Protein AF-A0A933B9F1-F1 (afdb_monomer_lite)

pLDDT: mean 91.91, std 6.78, range [53.5, 98.69]

Sequence (295 aa):
SYHDDTARNGVSYRYRLTALPADPAFQSDVSEPVTPHPSWFDTAKGNVFAVITSFLVLLLYYISRAERGKTWSFRTIAGLNAIEEAIGRSTEMGKGVLYVPGVQDIDDIQTIASMIILGNVAKMTAKYETPLMVPTNSPAVYTVADEVVKGGYSDVGRIDAYRSDQVRYITTEQFAYVAAVNGMMLRERPAANLLLGAFFAESLLLAETGHETGAIQIAGTANVHQLPFFVVACDYTLIGEEYYAASAYLSKDARLLGSLKASDTVKILLVATIVIAAVLLTLGHSQLAEFFATQ

Secondary structure (DSSP, 8-state):
----TTPPTT--B----B-TTT-TTSBPPPPPPB-----SS-GGGHHHHHHHHHHHHHHHHHHHHHHTT--------HHHHHHHHHHHHHHHTT--EEEEEESS-TTSHHHHHHHHHHHHHHHHHHHHT--EEEEESSHHHHHHHHHHHHHHHHHTT-GGG--TTSEEE--SSHHHHHHHHHHHHHHH--SEEEEEEE--TTHHHHHHHHHHHT-EEEEEES-TTTHHHHHHHSSEEEETHHHHHHHHHHHT-HHHHHHHHHHHHHHHHHHHHHHHHHHHHHTT--HHHHHHS--

Radius of gyration: 27.56 Å; chains: 1; bounding box: 82×47×68 Å

Structure (mmCIF, N/CA/C/O backbone):
data_AF-A0A933B9F1-F1
#
_entry.id   AF-A0A933B9F1-F1
#
loop_
_atom_site.group_PDB
_atom_site.id
_atom_site.type_symbol
_atom_site.label_atom_id
_atom_site.label_alt_id
_atom_site.label_comp_id
_atom_site.label_asym_id
_atom_site.label_entity_id
_atom_site.label_seq_id
_atom_site.pdbx_PDB_ins_code
_atom_site.Cartn_x
_atom_site.Cartn_y
_atom_site.Cartn_z
_atom_site.occupancy
_atom_site.B_iso_or_equiv
_atom_site.auth_seq_id
_atom_site.auth_comp_id
_atom_site.auth_asym_id
_atom_site.auth_atom_id
_atom_site.pdbx_PDB_model_num
ATOM 1 N N . SER A 1 1 ? 37.367 3.372 -28.450 1.00 71.44 1 SER A N 1
ATOM 2 C CA . SER A 1 1 ? 36.676 4.606 -28.880 1.00 71.44 1 SER A CA 1
ATOM 3 C C . SER A 1 1 ? 36.802 5.639 -27.772 1.00 71.44 1 SER A C 1
ATOM 5 O O . SER A 1 1 ? 37.056 5.255 -26.637 1.00 71.44 1 SER A O 1
ATOM 7 N N . TYR A 1 2 ? 36.689 6.926 -28.095 1.00 80.12 2 TYR A N 1
ATOM 8 C CA . TYR A 1 2 ? 36.681 8.024 -27.124 1.00 80.12 2 TYR A CA 1
ATOM 9 C C . TYR A 1 2 ? 35.432 8.870 -27.377 1.00 80.12 2 TYR A C 1
ATOM 11 O O . TYR A 1 2 ? 35.159 9.197 -28.531 1.00 80.12 2 TYR A O 1
ATOM 19 N N . HIS A 1 3 ? 34.682 9.174 -26.319 1.00 82.00 3 HIS A N 1
ATOM 20 C CA . HIS A 1 3 ? 33.543 10.089 -26.351 1.00 82.00 3 HIS A CA 1
ATOM 21 C C . HIS A 1 3 ? 33.931 11.366 -25.603 1.00 82.00 3 HIS A C 1
ATOM 23 O O . HIS A 1 3 ? 34.413 11.299 -24.473 1.00 82.00 3 HIS A O 1
ATOM 29 N N . ASP A 1 4 ? 33.770 12.514 -26.261 1.00 84.69 4 ASP A N 1
ATOM 30 C CA . ASP A 1 4 ? 34.024 13.826 -25.670 1.00 84.69 4 ASP A CA 1
ATOM 31 C C . ASP A 1 4 ? 32.724 14.412 -25.109 1.00 84.69 4 ASP A C 1
ATOM 33 O O . ASP A 1 4 ? 31.953 15.053 -25.825 1.00 84.69 4 ASP A O 1
ATOM 37 N N . ASP A 1 5 ? 32.506 14.214 -23.811 1.00 83.19 5 ASP A N 1
ATOM 38 C CA . ASP A 1 5 ? 31.340 14.741 -23.092 1.00 83.19 5 ASP A CA 1
ATOM 39 C C . ASP A 1 5 ? 31.478 16.237 -22.734 1.00 83.19 5 ASP A C 1
ATOM 41 O O . ASP A 1 5 ? 30.594 16.820 -22.103 1.00 83.19 5 ASP A O 1
ATOM 45 N N . THR A 1 6 ? 32.588 16.884 -23.115 1.00 86.00 6 THR A N 1
ATOM 46 C CA . THR A 1 6 ? 32.877 18.294 -22.796 1.00 86.00 6 THR A CA 1
ATOM 47 C C . THR A 1 6 ? 32.623 19.253 -23.961 1.00 86.00 6 THR A C 1
ATOM 49 O O . THR A 1 6 ? 32.697 20.478 -23.792 1.00 86.00 6 THR A O 1
ATOM 52 N N . ALA A 1 7 ? 32.291 18.719 -25.138 1.00 86.81 7 ALA A N 1
ATOM 53 C CA . ALA A 1 7 ? 32.068 19.500 -26.344 1.00 86.81 7 ALA A CA 1
ATOM 54 C C . ALA A 1 7 ? 30.814 20.390 -26.228 1.00 86.81 7 ALA A C 1
ATOM 56 O O . ALA A 1 7 ? 29.728 19.949 -25.848 1.00 86.81 7 ALA A O 1
ATOM 57 N N . ARG A 1 8 ? 30.945 21.676 -26.576 1.00 85.88 8 ARG A N 1
ATOM 58 C CA . ARG A 1 8 ? 29.835 22.641 -26.538 1.00 85.88 8 ARG A CA 1
ATOM 59 C C . ARG A 1 8 ? 29.109 22.685 -27.879 1.00 85.88 8 ARG A C 1
ATOM 61 O O . ARG A 1 8 ? 29.732 22.918 -28.913 1.00 85.88 8 ARG A O 1
ATOM 68 N N . ASN A 1 9 ? 27.784 22.535 -27.848 1.00 86.38 9 ASN A N 1
ATOM 69 C CA . ASN A 1 9 ? 26.932 22.612 -29.039 1.00 86.38 9 ASN A CA 1
ATOM 70 C C . ASN A 1 9 ? 27.193 23.889 -29.852 1.00 86.38 9 ASN A C 1
ATOM 72 O O . ASN A 1 9 ? 27.264 24.985 -29.295 1.00 86.38 9 ASN A O 1
ATOM 76 N N . GLY A 1 10 ? 27.314 23.743 -31.174 1.00 84.56 10 GLY A N 1
ATOM 77 C CA . GLY A 1 10 ? 27.561 24.859 -32.094 1.00 84.56 10 GLY A CA 1
ATOM 78 C C . GLY A 1 10 ? 29.011 25.361 -32.155 1.00 84.56 10 GLY A C 1
ATOM 79 O O . GLY A 1 10 ? 29.299 26.244 -32.961 1.00 84.56 10 GLY A O 1
ATOM 80 N N . VAL A 1 11 ? 29.930 24.803 -31.359 1.00 88.75 11 VAL A N 1
ATOM 81 C CA . VAL A 1 11 ? 31.372 25.088 -31.439 1.00 88.75 11 VAL A CA 1
ATOM 82 C C . VAL A 1 11 ? 32.057 23.991 -32.246 1.00 88.75 11 VAL A C 1
ATOM 84 O O . VAL A 1 11 ? 31.844 22.813 -31.994 1.00 88.75 11 VAL A O 1
ATOM 87 N N . SER A 1 12 ? 32.878 24.360 -33.227 1.00 90.38 12 SER A N 1
ATOM 88 C CA . SER A 1 12 ? 33.585 23.378 -34.054 1.00 90.38 12 SER A CA 1
ATOM 89 C C . SER A 1 12 ? 34.853 22.879 -33.356 1.00 90.38 12 SER A C 1
ATOM 91 O O . SER A 1 12 ? 35.673 23.687 -32.915 1.00 90.38 12 SER A O 1
ATOM 93 N N . TYR A 1 13 ? 35.024 21.560 -33.283 1.00 91.44 13 TYR A N 1
ATOM 94 C CA . TYR A 1 13 ? 36.176 20.890 -32.678 1.00 91.44 13 TYR A CA 1
ATOM 95 C C . TYR A 1 13 ? 36.939 20.066 -33.714 1.00 91.44 13 TYR A C 1
ATOM 97 O O . TYR A 1 13 ? 36.384 19.613 -34.715 1.00 91.44 13 TYR A O 1
ATOM 105 N N . ARG A 1 14 ? 38.230 19.852 -33.456 1.00 92.94 14 ARG A N 1
ATOM 106 C CA . ARG A 1 14 ? 39.082 18.921 -34.199 1.00 92.94 14 ARG A CA 1
ATOM 107 C C . ARG A 1 14 ? 39.820 18.033 -33.209 1.00 92.94 14 ARG A C 1
ATOM 109 O O . ARG A 1 14 ? 40.311 18.531 -32.198 1.00 92.94 14 ARG A O 1
ATOM 116 N N . TYR A 1 15 ? 39.934 16.751 -33.522 1.00 91.06 15 TYR A N 1
ATOM 117 C CA . TYR A 1 15 ? 40.549 15.754 -32.650 1.00 91.06 15 TYR A CA 1
ATOM 118 C C . TYR A 1 15 ? 41.797 15.161 -33.302 1.00 91.06 15 TYR A C 1
ATOM 120 O O . TYR A 1 15 ? 41.889 15.060 -34.525 1.00 91.06 15 TYR A O 1
ATOM 128 N N . ARG A 1 16 ? 42.768 14.764 -32.479 1.00 89.69 16 ARG A N 1
ATOM 129 C CA . ARG A 1 16 ? 43.958 14.006 -32.886 1.00 89.69 16 ARG A CA 1
ATOM 130 C C . ARG A 1 16 ? 44.277 12.986 -31.798 1.00 89.69 16 ARG A C 1
ATOM 132 O O . ARG A 1 16 ? 44.169 13.304 -30.616 1.00 89.69 16 ARG A O 1
ATOM 139 N N . LEU A 1 17 ? 44.689 11.788 -32.195 1.00 88.19 17 LEU A N 1
ATOM 140 C CA . LEU A 1 17 ? 45.176 10.750 -31.294 1.00 88.19 17 LEU A CA 1
ATOM 141 C C . LEU A 1 17 ? 46.710 10.738 -31.303 1.00 88.19 17 LEU A C 1
ATOM 143 O O . LEU A 1 17 ? 47.329 10.748 -32.367 1.00 88.19 17 LEU A O 1
ATOM 147 N N . THR A 1 18 ? 47.314 10.683 -30.117 1.00 87.94 18 THR A N 1
ATOM 148 C CA . THR A 1 18 ? 48.772 10.614 -29.935 1.00 87.94 18 THR A CA 1
ATOM 149 C C . THR A 1 18 ? 49.099 9.459 -28.995 1.00 87.94 18 THR A C 1
ATOM 151 O O . THR A 1 18 ? 48.533 9.383 -27.903 1.00 87.94 18 THR A O 1
ATOM 154 N N . ALA A 1 19 ? 49.999 8.562 -29.404 1.00 84.19 19 ALA A N 1
ATOM 155 C CA . ALA A 1 19 ? 50.480 7.485 -28.541 1.00 84.19 19 ALA A CA 1
ATOM 156 C C . ALA A 1 19 ? 51.392 8.032 -27.425 1.00 84.19 19 ALA A C 1
ATOM 158 O O . ALA A 1 19 ? 52.124 8.999 -27.634 1.00 84.19 19 ALA A O 1
ATOM 159 N N . LEU A 1 20 ? 51.350 7.414 -26.238 1.00 83.81 20 LEU A N 1
ATOM 160 C CA . LEU A 1 20 ? 52.231 7.749 -25.114 1.00 83.81 20 LEU A CA 1
ATOM 161 C C . LEU A 1 20 ? 53.238 6.610 -24.860 1.00 83.81 20 LEU A C 1
ATOM 163 O O . LEU A 1 20 ? 52.815 5.453 -24.836 1.00 83.81 20 LEU A O 1
ATOM 167 N N . PRO A 1 21 ? 54.533 6.904 -24.617 1.00 81.12 21 PRO A N 1
ATOM 168 C CA . PRO A 1 21 ? 55.147 8.236 -24.545 1.00 81.12 21 PRO A CA 1
ATOM 169 C C . PRO A 1 21 ? 55.177 8.934 -25.913 1.00 81.12 21 PRO A C 1
ATOM 171 O O . PRO A 1 21 ? 55.238 8.273 -26.941 1.00 81.12 21 PRO A O 1
ATOM 174 N N . ALA A 1 22 ? 55.066 10.267 -25.905 1.00 75.62 22 ALA A N 1
ATOM 175 C CA . ALA A 1 22 ? 54.821 11.064 -27.106 1.00 75.62 22 ALA A CA 1
ATOM 176 C C . ALA A 1 22 ? 55.948 10.907 -28.138 1.00 75.62 22 ALA A C 1
ATOM 178 O O . ALA A 1 22 ? 57.001 11.534 -28.025 1.00 75.62 22 ALA A O 1
ATOM 179 N N . ASP A 1 23 ? 55.696 10.085 -29.152 1.00 76.31 23 ASP A N 1
ATOM 180 C CA . ASP A 1 23 ? 56.571 9.887 -30.299 1.00 76.31 23 ASP A CA 1
ATOM 181 C C . ASP A 1 23 ? 55.953 10.597 -31.521 1.00 76.31 23 ASP A C 1
ATOM 183 O O . ASP A 1 23 ? 54.823 10.277 -31.910 1.00 76.31 23 ASP A O 1
ATOM 187 N N . PRO A 1 24 ? 56.649 11.574 -32.137 1.00 72.31 24 PRO A N 1
ATOM 188 C CA . PRO A 1 24 ? 56.190 12.240 -33.355 1.00 72.31 24 PRO A CA 1
ATOM 189 C C . PRO A 1 24 ? 55.877 11.279 -34.510 1.00 72.31 24 PRO A C 1
ATOM 191 O O . PRO A 1 24 ? 55.096 11.641 -35.387 1.00 72.31 24 PRO A O 1
ATOM 194 N N . ALA A 1 25 ? 56.453 10.071 -34.513 1.00 76.69 25 ALA A N 1
ATOM 195 C CA . ALA A 1 25 ? 56.195 9.044 -35.519 1.00 76.69 25 ALA A CA 1
ATOM 196 C C . ALA A 1 25 ? 54.830 8.341 -35.358 1.00 76.69 25 ALA A C 1
ATOM 198 O O . ALA A 1 25 ? 54.377 7.685 -36.293 1.00 76.69 25 ALA A O 1
ATOM 199 N N . PHE A 1 26 ? 54.158 8.487 -34.208 1.00 77.81 26 PHE A N 1
ATOM 200 C CA . PHE A 1 26 ? 52.898 7.804 -33.884 1.00 77.81 26 PHE A CA 1
ATOM 201 C C . PHE A 1 26 ? 51.781 8.798 -33.512 1.00 77.81 26 PHE A C 1
ATOM 203 O O . PHE A 1 26 ? 51.156 8.710 -32.449 1.00 77.81 26 PHE A O 1
ATOM 210 N N . GLN A 1 27 ? 51.528 9.756 -34.409 1.00 82.75 27 GLN A N 1
ATOM 211 C CA . GLN A 1 27 ? 50.383 10.673 -34.351 1.00 82.75 27 GLN A C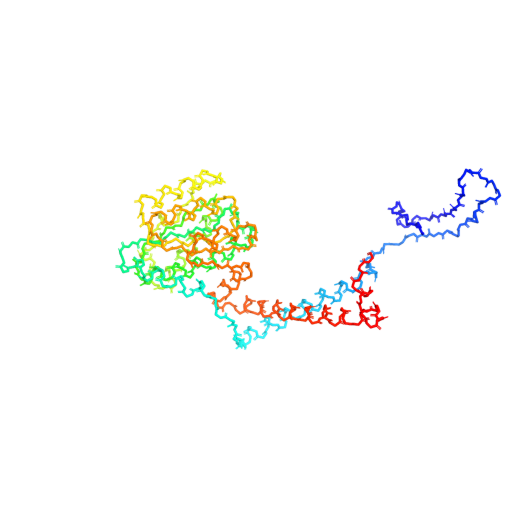A 1
ATOM 212 C C . GLN A 1 27 ? 49.386 10.359 -35.468 1.00 82.75 27 GLN A C 1
ATOM 214 O O . GLN A 1 27 ? 49.788 10.082 -36.596 1.00 82.75 27 GLN A O 1
ATOM 219 N N . SER A 1 28 ? 48.088 10.430 -35.169 1.00 85.69 28 SER A N 1
ATOM 220 C CA . SER A 1 28 ? 47.061 10.395 -36.212 1.00 85.69 28 SER A CA 1
ATOM 221 C C . SER A 1 28 ? 46.996 11.724 -36.965 1.00 85.69 28 SER A C 1
ATOM 223 O O . SER A 1 28 ? 47.416 12.770 -36.459 1.00 85.69 28 SER A O 1
ATOM 225 N N . ASP A 1 29 ? 46.352 11.711 -38.129 1.00 88.38 29 ASP A N 1
ATOM 226 C CA . ASP A 1 29 ? 45.897 12.944 -38.763 1.00 88.38 29 ASP A CA 1
ATOM 227 C C . ASP A 1 29 ? 44.903 13.691 -37.857 1.00 88.38 29 ASP A C 1
ATOM 229 O O . ASP A 1 29 ? 44.262 13.107 -36.972 1.00 88.38 29 ASP A O 1
ATOM 233 N N . VAL A 1 30 ? 44.807 15.010 -38.049 1.00 89.31 30 VAL A N 1
ATOM 234 C CA . VAL A 1 30 ? 43.776 15.834 -37.399 1.00 89.31 30 VAL A CA 1
ATOM 235 C C . VAL A 1 30 ? 42.454 15.556 -38.092 1.00 89.31 30 VAL A C 1
ATOM 237 O O . VAL A 1 30 ? 42.393 15.594 -39.318 1.00 89.31 30 VAL A O 1
ATOM 240 N N . SER A 1 31 ? 41.397 15.324 -37.321 1.00 90.50 31 SER A N 1
ATOM 241 C CA . SER A 1 31 ? 40.062 15.170 -37.884 1.00 90.50 31 SER A CA 1
ATOM 242 C C . SER A 1 31 ? 39.622 16.434 -38.625 1.00 90.50 31 SER A C 1
ATOM 244 O O . SER A 1 31 ? 39.994 17.559 -38.267 1.00 90.50 31 SER A O 1
ATOM 246 N N . GLU A 1 32 ? 38.729 16.262 -39.593 1.00 90.62 32 GLU A N 1
ATOM 247 C CA . GLU A 1 32 ? 37.940 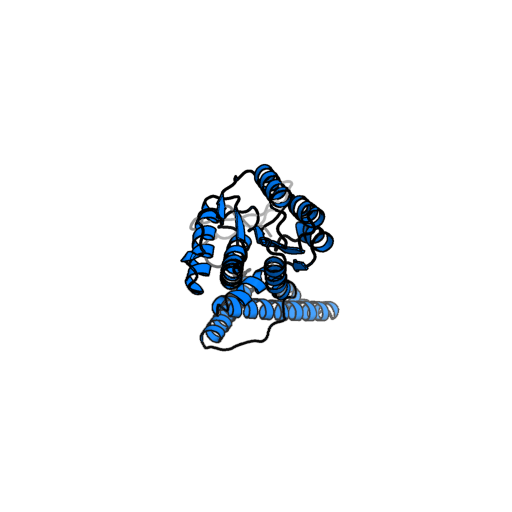17.382 -40.095 1.00 90.62 32 GLU A CA 1
ATOM 248 C C . GLU A 1 32 ? 37.181 18.070 -38.939 1.00 90.62 32 GLU A C 1
ATOM 250 O O . GLU A 1 32 ? 36.917 17.432 -37.908 1.00 90.62 32 GLU A O 1
ATOM 255 N N . PRO A 1 33 ? 36.865 19.375 -39.057 1.00 89.19 33 PRO A N 1
ATOM 256 C CA . PRO A 1 33 ? 36.074 20.069 -38.056 1.00 89.19 33 PRO A CA 1
ATOM 257 C C . PRO A 1 33 ? 34.695 19.424 -37.917 1.00 89.19 33 PRO A C 1
ATOM 259 O O . PRO A 1 33 ? 33.930 19.358 -38.878 1.00 89.19 33 PRO A O 1
ATOM 262 N N . VAL A 1 34 ? 34.365 18.990 -36.704 1.00 88.44 34 VAL A N 1
ATOM 263 C CA . VAL A 1 34 ? 33.046 18.458 -36.358 1.00 88.44 34 VAL A CA 1
ATOM 264 C C . VAL A 1 34 ? 32.379 19.428 -35.397 1.00 88.44 34 VAL A C 1
ATOM 266 O O . VAL A 1 34 ? 32.991 19.890 -34.434 1.00 88.44 34 VAL A O 1
ATOM 269 N N . THR A 1 35 ? 31.119 19.749 -35.665 1.00 89.56 35 THR A N 1
ATOM 270 C CA . THR A 1 35 ? 30.308 20.601 -34.795 1.00 89.56 35 THR A CA 1
ATOM 271 C C . THR A 1 35 ? 29.255 19.726 -34.119 1.00 89.56 35 THR A C 1
ATOM 273 O O . THR A 1 35 ? 28.437 19.129 -34.820 1.00 89.56 35 THR A O 1
ATOM 276 N N . PRO A 1 36 ? 29.253 19.615 -32.780 1.00 85.44 36 PRO A N 1
ATOM 277 C CA . PRO A 1 36 ? 28.232 18.873 -32.069 1.00 85.44 36 PRO A CA 1
ATOM 278 C C . PRO A 1 36 ? 26.897 19.617 -32.160 1.00 85.44 36 PRO A C 1
ATOM 280 O O . PRO A 1 36 ? 26.819 20.850 -32.055 1.00 85.44 36 PRO A O 1
ATOM 283 N N . HIS A 1 37 ? 25.841 18.836 -32.355 1.00 82.50 37 HIS A N 1
ATOM 284 C CA . HIS A 1 37 ? 24.461 19.293 -32.374 1.00 82.50 37 HIS A CA 1
ATOM 285 C C . HIS A 1 37 ? 23.705 18.692 -31.184 1.00 82.50 37 HIS A C 1
ATOM 287 O O . HIS A 1 37 ? 24.033 17.584 -30.754 1.00 82.50 37 HIS A O 1
ATOM 293 N N . PRO A 1 38 ? 22.682 19.389 -30.655 1.00 78.88 38 PRO A N 1
ATOM 294 C CA . PRO A 1 38 ? 21.877 18.862 -29.564 1.00 78.88 38 PRO A CA 1
ATOM 295 C C . PRO A 1 38 ? 21.206 17.547 -29.975 1.00 78.88 38 PRO A C 1
ATOM 297 O O . PRO A 1 38 ? 20.406 17.508 -30.912 1.00 78.88 38 PRO A O 1
ATOM 300 N N . SER A 1 39 ? 21.523 16.478 -29.245 1.00 76.62 39 SER A N 1
ATOM 301 C CA . SER A 1 39 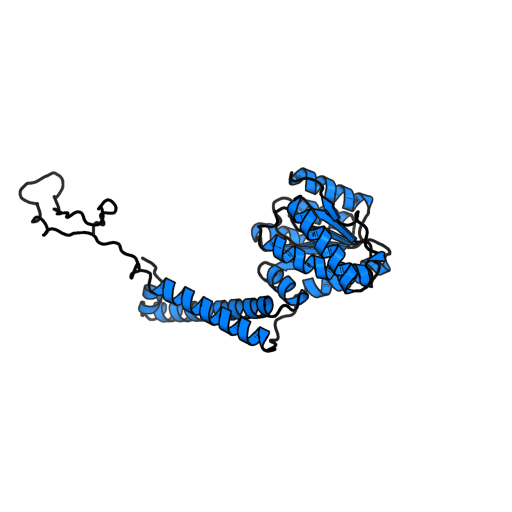? 20.849 15.190 -29.371 1.00 76.62 39 SER A CA 1
ATOM 302 C C . SER A 1 39 ? 19.595 15.196 -28.499 1.00 76.62 39 SER A C 1
ATOM 304 O O . SER A 1 39 ? 19.650 14.940 -27.299 1.00 76.62 39 SER A O 1
ATOM 306 N N . TRP A 1 40 ? 18.457 15.557 -29.095 1.00 78.12 40 TRP A N 1
ATOM 307 C CA . TRP A 1 40 ? 17.157 15.549 -28.410 1.00 78.12 40 TRP A CA 1
ATOM 308 C C . TRP A 1 40 ? 16.633 14.131 -28.153 1.00 78.12 40 TRP A C 1
ATOM 310 O O . TRP A 1 40 ? 15.822 13.931 -27.252 1.00 78.12 40 TRP A O 1
ATOM 320 N N . PHE A 1 41 ? 17.078 13.155 -28.949 1.00 79.88 41 PHE A N 1
ATOM 321 C CA . PHE A 1 41 ? 16.679 11.760 -28.837 1.00 79.88 41 PHE A CA 1
ATOM 322 C C . PHE A 1 41 ? 17.904 10.858 -28.940 1.00 79.88 41 PHE A C 1
ATOM 324 O O . PHE A 1 41 ? 18.582 10.824 -29.967 1.00 79.88 41 PHE A O 1
ATOM 331 N N . ASP A 1 42 ? 18.161 10.109 -27.875 1.00 80.38 42 ASP A N 1
ATOM 332 C CA . ASP A 1 42 ? 19.212 9.104 -27.852 1.00 80.38 42 ASP A CA 1
ATOM 333 C C . ASP A 1 42 ? 18.739 7.851 -28.601 1.00 80.38 42 ASP A C 1
ATOM 335 O O . ASP A 1 42 ? 17.995 7.020 -28.073 1.00 80.38 42 ASP A O 1
ATOM 339 N N . THR A 1 43 ? 19.159 7.718 -29.859 1.00 79.94 43 THR A N 1
ATOM 340 C CA . THR A 1 43 ? 18.803 6.577 -30.711 1.00 79.94 43 THR A CA 1
ATOM 341 C C . THR A 1 43 ? 19.322 5.245 -30.171 1.00 79.94 43 THR A C 1
ATOM 343 O O . THR A 1 43 ? 18.749 4.210 -30.512 1.00 79.94 43 THR A O 1
ATOM 346 N N . ALA A 1 44 ? 20.344 5.246 -29.303 1.00 77.25 44 ALA A N 1
ATOM 347 C CA . ALA A 1 44 ? 20.825 4.028 -28.651 1.00 77.25 44 ALA A CA 1
ATOM 348 C C . ALA A 1 44 ? 19.795 3.460 -27.658 1.00 77.25 44 ALA A C 1
ATOM 350 O O . ALA A 1 44 ? 19.765 2.257 -27.416 1.00 77.25 44 ALA A O 1
ATOM 351 N N . LYS A 1 45 ? 18.887 4.304 -27.147 1.00 82.50 45 LYS A N 1
ATOM 352 C CA . LYS A 1 45 ? 17.822 3.934 -26.198 1.00 82.50 45 LYS A CA 1
ATOM 353 C C . LYS A 1 45 ? 16.462 3.719 -26.865 1.00 82.50 45 LYS A C 1
ATOM 355 O O . LYS A 1 45 ? 15.422 3.737 -26.200 1.00 82.50 45 LYS A O 1
ATOM 360 N N . GLY A 1 46 ? 16.439 3.498 -28.183 1.00 85.38 46 GLY A N 1
ATOM 361 C CA . GLY A 1 46 ? 15.203 3.254 -28.934 1.00 85.38 46 GLY A CA 1
ATOM 362 C C . GLY A 1 46 ? 14.408 2.042 -28.425 1.00 85.38 46 GLY A C 1
ATOM 363 O O . GLY A 1 46 ? 13.178 2.074 -28.395 1.00 85.38 46 GLY A O 1
ATOM 364 N N . ASN A 1 47 ? 15.099 1.004 -27.948 1.00 85.31 47 ASN A N 1
ATOM 365 C CA . ASN A 1 47 ? 14.503 -0.166 -27.294 1.00 85.31 47 ASN A CA 1
ATOM 366 C C . ASN A 1 47 ? 13.735 0.210 -26.011 1.00 85.31 47 ASN A C 1
ATOM 368 O O . ASN A 1 47 ? 12.580 -0.186 -25.849 1.00 85.31 47 ASN A O 1
ATOM 372 N N . VAL A 1 48 ? 14.329 1.026 -25.134 1.00 87.06 48 VAL A N 1
ATOM 373 C CA . VAL A 1 48 ? 13.703 1.516 -23.897 1.00 87.06 48 VAL A CA 1
ATOM 374 C C . VAL A 1 48 ? 12.462 2.342 -24.225 1.00 87.06 48 VAL A C 1
ATOM 376 O O . VAL A 1 48 ? 11.401 2.122 -23.640 1.00 87.06 48 VAL A O 1
ATOM 379 N N . PHE A 1 49 ? 12.558 3.237 -25.212 1.00 88.81 49 PHE A N 1
ATOM 380 C CA . PHE A 1 49 ? 11.416 4.027 -25.676 1.00 88.81 49 PHE A CA 1
ATOM 381 C C . PHE A 1 49 ? 10.265 3.141 -26.174 1.00 88.81 49 PHE A C 1
ATOM 383 O O . PHE A 1 49 ? 9.106 3.383 -25.833 1.00 88.81 49 PHE A O 1
ATOM 390 N N . ALA A 1 50 ? 10.566 2.091 -26.941 1.00 88.75 50 ALA A N 1
ATOM 391 C CA . ALA A 1 50 ? 9.558 1.159 -27.436 1.00 88.75 50 ALA A CA 1
ATOM 392 C C . ALA A 1 50 ? 8.876 0.382 -26.296 1.00 88.75 50 ALA A C 1
ATOM 394 O O . ALA A 1 50 ? 7.653 0.232 -26.305 1.00 88.75 50 ALA A O 1
ATOM 395 N N . VAL A 1 51 ? 9.638 -0.069 -25.293 1.00 88.75 51 VAL A N 1
ATOM 396 C CA . VAL A 1 51 ? 9.104 -0.776 -24.114 1.00 88.75 51 VAL A CA 1
ATOM 397 C C . VAL A 1 51 ? 8.223 0.139 -23.258 1.00 88.75 51 VAL A C 1
ATOM 399 O O . VAL A 1 51 ? 7.118 -0.249 -22.887 1.00 88.75 51 VAL A O 1
ATOM 402 N N . ILE A 1 52 ? 8.661 1.368 -22.981 1.00 90.50 52 ILE A N 1
ATOM 403 C CA . ILE A 1 52 ? 7.867 2.335 -22.204 1.00 90.50 52 ILE A CA 1
ATOM 404 C C . ILE A 1 52 ? 6.581 2.695 -22.953 1.00 90.50 52 ILE A C 1
ATOM 406 O O . ILE A 1 52 ? 5.500 2.731 -22.364 1.00 90.50 52 ILE A O 1
ATOM 410 N N . THR A 1 53 ? 6.680 2.926 -24.262 1.00 93.25 53 THR A N 1
ATOM 411 C CA . THR A 1 53 ? 5.522 3.257 -25.097 1.00 93.25 53 THR A CA 1
ATOM 412 C C . THR A 1 53 ? 4.527 2.100 -25.147 1.00 93.25 53 THR A C 1
ATOM 414 O O . THR A 1 53 ? 3.327 2.318 -24.986 1.00 93.25 53 THR A O 1
ATOM 417 N N . SER A 1 54 ? 4.998 0.861 -25.321 1.00 92.38 54 SER A N 1
ATOM 418 C CA . SER A 1 54 ? 4.123 -0.316 -25.337 1.00 92.38 54 SER A CA 1
ATOM 419 C C . SER A 1 54 ? 3.437 -0.532 -23.986 1.00 92.38 54 SER A C 1
ATOM 421 O O . SER A 1 54 ? 2.235 -0.805 -23.953 1.00 92.38 54 SER A O 1
ATOM 423 N N . PHE A 1 55 ? 4.155 -0.315 -22.880 1.00 92.81 55 PHE A N 1
ATOM 424 C CA . PHE A 1 55 ? 3.589 -0.327 -21.534 1.00 92.81 55 PHE A CA 1
ATOM 425 C C . PHE A 1 55 ? 2.485 0.724 -21.374 1.00 92.81 55 PHE A C 1
ATOM 427 O O . PHE A 1 55 ? 1.381 0.389 -20.945 1.00 92.81 55 PHE A O 1
ATOM 434 N N . LEU A 1 56 ? 2.743 1.973 -21.775 1.00 95.12 56 LEU A N 1
ATOM 435 C CA . LEU A 1 56 ? 1.772 3.064 -21.686 1.00 95.12 56 LEU A CA 1
ATOM 436 C C . LEU A 1 56 ? 0.514 2.777 -22.519 1.00 95.12 56 LEU A C 1
ATOM 438 O O . LEU A 1 56 ? -0.605 2.968 -22.043 1.00 95.12 56 LEU A O 1
ATOM 442 N N . VAL A 1 57 ? 0.680 2.275 -23.745 1.00 96.25 57 VAL A N 1
ATOM 443 C CA . VAL A 1 57 ? -0.440 1.898 -24.619 1.00 96.25 57 VAL A CA 1
ATOM 444 C C . VAL A 1 57 ? -1.268 0.774 -23.995 1.00 96.25 57 VAL A C 1
ATOM 446 O O . VAL A 1 57 ? -2.496 0.869 -23.973 1.00 96.25 57 VAL A O 1
ATOM 449 N N . LEU A 1 58 ? -0.628 -0.268 -23.452 1.00 95.12 58 LEU A N 1
ATOM 450 C CA . LEU A 1 58 ? -1.325 -1.361 -22.766 1.00 95.12 58 LEU A CA 1
ATOM 451 C C . LEU A 1 58 ? -2.063 -0.872 -21.516 1.00 95.12 58 LEU A C 1
ATOM 453 O O . LEU A 1 58 ? -3.213 -1.259 -21.300 1.00 95.12 58 LEU A O 1
ATOM 457 N N . LEU A 1 59 ? -1.436 -0.002 -20.724 1.00 94.19 59 LEU A N 1
ATOM 458 C CA . LEU A 1 59 ? -2.033 0.601 -19.536 1.00 94.19 59 LEU A CA 1
ATOM 459 C C . LEU A 1 59 ? -3.312 1.367 -19.888 1.00 94.19 59 LEU A C 1
ATOM 461 O O . LEU A 1 59 ? -4.382 1.061 -19.359 1.00 94.19 59 LEU A O 1
ATOM 465 N N . LEU A 1 60 ? -3.224 2.302 -20.836 1.00 95.81 60 LEU A N 1
ATOM 466 C CA . LEU A 1 60 ? -4.372 3.090 -21.291 1.00 95.81 60 LEU A CA 1
ATOM 467 C C . LEU A 1 60 ? -5.459 2.210 -21.921 1.00 95.81 60 LEU A C 1
ATOM 469 O O . LEU A 1 60 ? -6.650 2.441 -21.701 1.00 95.81 60 LEU A O 1
ATOM 473 N N . TYR A 1 61 ? -5.071 1.170 -22.661 1.00 96.25 61 TYR A N 1
ATOM 474 C CA . TYR A 1 61 ? -6.006 0.205 -23.235 1.00 96.25 61 TYR A CA 1
ATOM 475 C C . TYR A 1 61 ? -6.819 -0.521 -22.154 1.00 96.25 61 TYR A C 1
ATOM 477 O O . TYR A 1 61 ? -8.049 -0.586 -22.252 1.00 96.25 61 TYR A O 1
ATOM 485 N N . TYR A 1 62 ? -6.162 -1.052 -21.119 1.00 95.69 62 TYR A N 1
ATOM 486 C CA . TYR A 1 62 ? -6.850 -1.772 -20.047 1.00 95.69 62 TYR A CA 1
ATOM 487 C C . TYR A 1 62 ? -7.681 -0.845 -19.163 1.00 95.69 62 TYR A C 1
ATOM 489 O O . TYR A 1 62 ? -8.815 -1.202 -18.853 1.00 95.69 62 TYR A O 1
ATOM 497 N N . ILE A 1 63 ? -7.196 0.355 -18.834 1.00 93.75 63 ILE A N 1
ATOM 498 C CA . ILE A 1 63 ? -8.000 1.361 -18.121 1.00 93.75 63 ILE A CA 1
ATOM 499 C C . ILE A 1 63 ? -9.265 1.692 -18.920 1.00 93.75 63 ILE A C 1
ATOM 501 O O . ILE A 1 63 ? -10.369 1.577 -18.393 1.00 93.75 63 ILE A O 1
ATOM 505 N N . SER A 1 64 ? -9.141 1.988 -20.219 1.00 95.75 64 SER A N 1
ATOM 506 C CA . SER A 1 64 ? -10.306 2.315 -21.052 1.00 95.75 64 SER A CA 1
ATOM 507 C C . SER A 1 64 ? -11.297 1.150 -21.159 1.00 95.75 64 SER A C 1
ATOM 509 O O . SER A 1 64 ? -12.510 1.354 -21.182 1.00 95.75 64 SER A O 1
ATOM 511 N N . ARG A 1 65 ? -10.815 -0.098 -21.208 1.00 95.75 65 ARG A N 1
ATOM 512 C CA . ARG A 1 65 ? -11.683 -1.287 -21.179 1.00 95.75 65 ARG A CA 1
ATOM 513 C C . ARG A 1 65 ? -12.409 -1.432 -19.842 1.00 95.75 65 ARG A C 1
ATOM 515 O O . ARG A 1 65 ? -13.590 -1.778 -19.858 1.00 95.75 65 ARG A O 1
ATOM 522 N N . ALA A 1 66 ? -11.725 -1.167 -18.734 1.00 92.50 66 ALA A N 1
ATOM 523 C CA . ALA A 1 66 ? -12.287 -1.241 -17.391 1.00 92.50 66 ALA A CA 1
ATOM 524 C C . ALA A 1 66 ? -13.396 -0.199 -17.211 1.00 92.50 66 ALA A C 1
ATOM 526 O O . ALA A 1 66 ? -14.500 -0.534 -16.790 1.00 92.50 66 ALA A O 1
ATOM 527 N N . GLU A 1 67 ? -13.134 1.044 -17.627 1.00 92.44 67 GLU A N 1
ATOM 528 C CA . GLU A 1 67 ? -14.098 2.151 -17.582 1.00 92.44 67 GLU A CA 1
ATOM 529 C C . GLU A 1 67 ? -15.333 1.882 -18.462 1.00 92.44 67 GLU A C 1
ATOM 531 O O . GLU A 1 67 ? -16.434 2.312 -18.135 1.00 92.44 67 GLU A O 1
ATOM 536 N N . ARG A 1 68 ? -15.193 1.096 -19.541 1.00 94.75 68 ARG A N 1
ATOM 537 C CA . ARG A 1 68 ? -16.316 0.615 -20.376 1.00 94.75 68 ARG A CA 1
ATOM 538 C C . ARG A 1 68 ? -17.069 -0.584 -19.777 1.00 94.75 68 ARG A C 1
ATOM 540 O O . ARG A 1 68 ? -17.859 -1.216 -20.476 1.00 94.75 68 ARG A O 1
ATOM 547 N N . GLY A 1 69 ? -16.809 -0.936 -18.519 1.00 88.06 69 GLY A N 1
ATOM 548 C CA . GLY A 1 69 ? -17.500 -2.006 -17.797 1.00 88.06 69 GLY A CA 1
ATOM 549 C C . GLY A 1 69 ? -16.963 -3.411 -18.068 1.00 88.06 69 GLY A C 1
ATOM 550 O O . GLY A 1 69 ? -17.607 -4.392 -17.693 1.00 88.06 69 GLY A O 1
ATOM 551 N N . LYS A 1 70 ? -15.794 -3.557 -18.714 1.00 89.62 70 LYS A N 1
ATOM 552 C CA . LYS A 1 70 ? -15.166 -4.877 -18.827 1.00 89.62 70 LYS A CA 1
ATOM 553 C C . LYS A 1 70 ? -14.678 -5.306 -17.448 1.00 89.62 70 LYS A C 1
ATOM 555 O O . LYS A 1 70 ? -13.792 -4.682 -16.877 1.00 89.62 70 LYS A O 1
ATOM 560 N N . THR A 1 71 ? -15.215 -6.413 -16.957 1.00 83.94 71 THR A N 1
ATOM 561 C CA . THR A 1 71 ? -14.741 -7.056 -15.735 1.00 83.94 71 THR A CA 1
ATOM 562 C C . THR A 1 71 ? -13.733 -8.153 -16.070 1.00 83.94 71 THR A C 1
ATOM 564 O O . THR A 1 71 ? -13.837 -8.842 -17.094 1.00 83.94 71 THR A O 1
ATOM 567 N N . TRP A 1 72 ? -12.740 -8.308 -15.200 1.00 83.50 72 TRP A N 1
ATOM 568 C CA . TRP A 1 72 ? -11.814 -9.435 -15.210 1.00 83.50 72 TRP A CA 1
ATOM 569 C C . TRP A 1 72 ? -11.918 -10.159 -13.877 1.00 83.50 72 TRP A C 1
ATOM 571 O O . TRP A 1 72 ? -12.117 -9.535 -12.838 1.00 83.50 72 TRP A O 1
ATOM 581 N N . SER A 1 73 ? -11.770 -11.479 -13.917 1.00 78.38 73 SER A N 1
ATOM 582 C CA . SER A 1 73 ? -11.517 -12.248 -12.707 1.00 78.38 73 SER A CA 1
ATOM 583 C C . SER A 1 73 ? -10.040 -12.099 -12.377 1.00 78.38 73 SER A C 1
ATOM 585 O O . SER A 1 73 ? -9.204 -12.418 -13.226 1.00 78.38 73 SER A O 1
ATOM 587 N N . PHE A 1 74 ? -9.711 -11.653 -11.169 1.00 79.62 74 PHE A N 1
ATOM 588 C CA . PHE A 1 74 ? -8.368 -11.853 -10.637 1.00 79.62 74 PHE A CA 1
ATOM 589 C C . PHE A 1 74 ? -8.409 -12.763 -9.410 1.00 79.62 74 PHE A C 1
ATOM 591 O O . PHE A 1 74 ? -9.481 -13.168 -8.952 1.00 79.62 74 PHE A O 1
ATOM 598 N N . ARG A 1 75 ? -7.227 -13.178 -8.949 1.00 81.06 75 ARG A N 1
ATOM 599 C CA . ARG A 1 75 ? -7.108 -14.084 -7.806 1.00 81.06 75 ARG A CA 1
ATOM 600 C C . ARG A 1 75 ? -7.668 -13.424 -6.550 1.00 81.06 75 ARG A C 1
ATOM 602 O O . ARG A 1 75 ? -7.456 -12.230 -6.332 1.00 81.06 75 ARG A O 1
ATOM 609 N N . THR A 1 76 ? -8.353 -14.209 -5.730 1.00 73.50 76 THR A N 1
ATOM 610 C CA . THR A 1 76 ? -8.776 -13.789 -4.394 1.00 73.50 76 THR A CA 1
ATOM 611 C C . THR A 1 76 ? -7.547 -13.566 -3.522 1.00 73.50 76 THR A C 1
ATOM 613 O O . THR A 1 76 ? -6.641 -14.400 -3.498 1.00 73.50 76 THR A O 1
ATOM 616 N N . ILE A 1 77 ? -7.518 -12.449 -2.804 1.00 81.62 77 ILE A N 1
ATOM 617 C CA . ILE A 1 77 ? -6.439 -12.112 -1.877 1.00 81.62 77 ILE A CA 1
ATOM 618 C C . ILE A 1 77 ? -6.877 -12.586 -0.492 1.00 81.62 77 ILE A C 1
ATOM 620 O O . ILE A 1 77 ? -7.847 -12.064 0.049 1.00 81.62 77 ILE A O 1
ATOM 624 N N . ALA A 1 78 ? -6.198 -13.590 0.070 1.00 73.44 78 ALA A N 1
ATOM 625 C CA . ALA A 1 78 ? -6.617 -14.222 1.326 1.00 73.44 78 ALA A CA 1
ATOM 626 C C . ALA A 1 78 ? -6.744 -13.209 2.478 1.00 73.44 78 ALA A C 1
ATOM 628 O O . ALA A 1 78 ? -7.753 -13.204 3.181 1.00 73.44 78 ALA A O 1
ATOM 629 N N . GLY A 1 79 ? -5.783 -12.286 2.595 1.00 74.69 79 GLY A N 1
ATOM 630 C CA . GLY A 1 79 ? -5.820 -11.242 3.620 1.00 74.69 79 GLY A CA 1
ATOM 631 C C . GLY A 1 79 ? -6.992 -10.268 3.479 1.00 74.69 79 GLY A C 1
ATOM 632 O O . GLY A 1 79 ? -7.334 -9.610 4.452 1.00 74.69 79 GLY A O 1
ATOM 633 N N . LEU A 1 80 ? -7.658 -10.196 2.319 1.00 79.94 80 LEU A N 1
ATOM 634 C CA . LEU A 1 80 ? -8.823 -9.333 2.154 1.00 79.94 80 LEU A CA 1
ATOM 635 C C . LEU A 1 80 ? -10.069 -9.891 2.854 1.00 79.94 80 LEU A C 1
ATOM 637 O O . LEU A 1 80 ? -10.748 -9.161 3.570 1.00 79.94 80 LEU A O 1
ATOM 641 N N . ASN A 1 81 ? -10.338 -11.187 2.685 1.00 84.06 81 ASN A N 1
ATOM 642 C CA . ASN A 1 81 ? -11.440 -11.858 3.383 1.00 84.06 81 ASN A CA 1
ATOM 643 C C . ASN A 1 81 ? -11.207 -11.864 4.900 1.00 84.06 81 ASN A C 1
ATOM 645 O O . ASN A 1 81 ? -12.149 -11.717 5.674 1.00 84.06 81 ASN A O 1
ATOM 649 N N . ALA A 1 82 ? -9.941 -11.969 5.314 1.00 88.88 82 ALA A N 1
ATOM 650 C CA . ALA A 1 82 ? -9.566 -11.915 6.718 1.00 88.88 82 ALA A CA 1
ATOM 651 C C . ALA A 1 82 ? -9.944 -10.577 7.376 1.00 88.88 82 ALA A C 1
ATOM 653 O O . ALA A 1 82 ? -10.306 -10.577 8.547 1.00 88.88 82 ALA A O 1
ATOM 654 N N . ILE A 1 83 ? -9.906 -9.444 6.654 1.00 93.38 83 ILE A N 1
ATOM 655 C CA . ILE A 1 83 ? -10.288 -8.135 7.219 1.00 93.38 83 ILE A CA 1
ATOM 656 C C . ILE A 1 83 ? -11.762 -8.141 7.632 1.00 93.38 83 ILE A C 1
ATOM 658 O O . ILE A 1 83 ? -12.084 -7.730 8.745 1.00 93.38 83 ILE A O 1
ATOM 662 N N . GLU A 1 84 ? -12.654 -8.621 6.762 1.00 91.50 84 GLU A N 1
ATOM 663 C CA . GLU A 1 84 ? -14.085 -8.697 7.074 1.00 91.50 84 GLU A CA 1
ATOM 664 C C . GLU A 1 84 ? -14.347 -9.646 8.253 1.00 91.50 84 GLU A C 1
ATOM 666 O O . GLU A 1 84 ? -15.067 -9.283 9.185 1.00 91.50 84 GLU A O 1
ATOM 671 N N . GLU A 1 85 ? -13.699 -10.815 8.265 1.00 93.38 85 GLU A N 1
ATOM 672 C CA . GLU A 1 85 ? -13.786 -11.772 9.374 1.00 93.38 85 GLU A CA 1
ATOM 673 C C . GLU A 1 85 ? -13.290 -11.165 10.695 1.00 93.38 85 GLU A C 1
ATOM 675 O O . GLU A 1 85 ? -13.952 -11.286 11.727 1.00 93.38 85 GLU A O 1
ATOM 680 N N . ALA A 1 86 ? -12.150 -10.472 10.675 1.00 95.06 86 ALA A N 1
ATOM 681 C CA . ALA A 1 86 ? -11.557 -9.868 11.861 1.00 95.06 86 ALA A CA 1
ATOM 682 C C . ALA A 1 86 ? -12.442 -8.759 12.446 1.00 95.06 86 ALA A C 1
ATOM 684 O O . ALA A 1 86 ? -12.601 -8.685 13.666 1.00 95.06 86 ALA A O 1
ATOM 685 N N . ILE A 1 87 ? -13.074 -7.936 11.601 1.00 96.38 87 ILE A N 1
ATOM 686 C CA . ILE A 1 87 ? -14.035 -6.915 12.049 1.00 96.38 87 ILE A CA 1
ATOM 687 C C . ILE A 1 87 ? -15.309 -7.575 12.602 1.00 96.38 87 ILE A C 1
ATOM 689 O O . ILE A 1 87 ? -15.808 -7.158 13.652 1.00 96.38 87 ILE A O 1
ATOM 693 N N . GLY A 1 88 ? -15.814 -8.626 11.949 1.00 94.75 88 GLY A N 1
ATOM 694 C CA . GLY A 1 88 ? -16.955 -9.407 12.437 1.00 94.75 88 GLY A CA 1
ATOM 695 C C . GLY A 1 88 ? -16.695 -9.982 13.831 1.00 94.75 88 GLY A C 1
ATOM 696 O O . GLY A 1 88 ? -17.443 -9.704 14.768 1.00 94.75 88 GLY A O 1
ATOM 697 N N . ARG A 1 89 ? -15.559 -10.664 14.012 1.00 93.50 89 ARG A N 1
ATOM 698 C CA . ARG A 1 89 ? -15.119 -11.184 15.317 1.00 93.50 89 ARG A CA 1
ATOM 699 C C . ARG A 1 89 ? -14.929 -10.079 16.352 1.00 93.50 89 ARG A C 1
ATOM 701 O O . ARG A 1 89 ? -15.317 -10.248 17.505 1.00 93.50 89 ARG A O 1
ATOM 708 N N . SER A 1 90 ? -14.363 -8.938 15.957 1.00 96.38 90 SER A N 1
ATOM 709 C CA . SER A 1 90 ? -14.213 -7.785 16.852 1.00 96.38 90 SER A CA 1
ATOM 710 C C . SER A 1 90 ? -15.562 -7.306 17.386 1.00 96.38 90 SER A C 1
ATOM 712 O O . SER A 1 90 ? -15.694 -7.038 18.581 1.00 96.38 90 SER A O 1
ATOM 714 N N . THR A 1 91 ? -16.575 -7.282 16.520 1.00 96.31 91 THR A N 1
ATOM 715 C CA . THR A 1 91 ? -17.956 -6.927 16.868 1.00 96.31 91 THR A CA 1
ATOM 716 C C . THR A 1 91 ? -18.572 -7.943 17.826 1.00 96.31 91 THR A C 1
ATOM 718 O O . THR A 1 91 ? -19.093 -7.558 18.869 1.00 96.31 91 THR A O 1
ATOM 721 N N . GLU A 1 92 ? -18.450 -9.241 17.531 1.00 95.75 92 GLU A N 1
ATOM 722 C CA . GLU A 1 92 ? -18.955 -10.324 18.391 1.00 95.75 92 GLU A CA 1
ATOM 723 C C . GLU A 1 92 ? -18.326 -10.309 19.793 1.00 95.75 92 GLU A C 1
ATOM 725 O O . GLU A 1 92 ? -18.986 -10.616 20.784 1.00 95.75 92 GLU A O 1
ATOM 730 N N . MET A 1 93 ? -17.054 -9.917 19.891 1.00 94.50 93 MET A N 1
ATOM 731 C CA . MET A 1 93 ? -16.324 -9.807 21.157 1.00 94.50 93 MET A CA 1
ATOM 732 C C . MET A 1 93 ? -16.574 -8.484 21.898 1.00 94.50 93 MET A C 1
ATOM 734 O O . MET A 1 93 ? -16.049 -8.310 23.000 1.00 94.50 93 MET A O 1
ATOM 7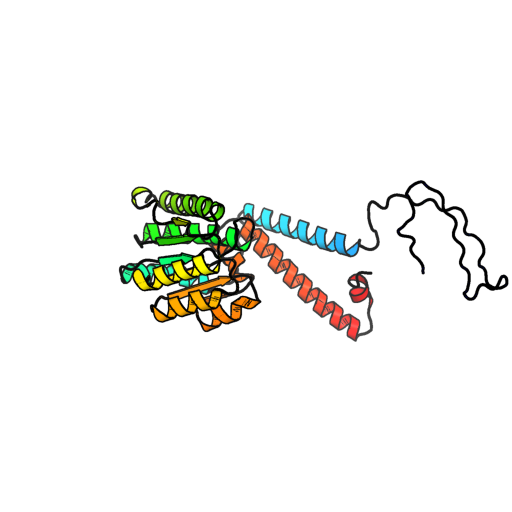38 N N . GLY A 1 94 ? -17.318 -7.541 21.308 1.00 94.31 94 GLY A N 1
ATOM 739 C CA . GLY A 1 94 ? -17.533 -6.203 21.869 1.00 94.31 94 GLY A CA 1
ATOM 740 C C . GLY A 1 94 ? -16.246 -5.380 21.995 1.00 94.31 94 GLY A C 1
ATOM 741 O O . GLY A 1 94 ? -16.134 -4.536 22.884 1.00 94.31 94 GLY A O 1
ATOM 742 N N . LYS A 1 95 ? -15.250 -5.652 21.147 1.00 96.25 95 LYS A N 1
ATOM 743 C CA . LYS A 1 95 ? -13.930 -5.010 21.163 1.00 96.25 95 LYS A CA 1
ATOM 744 C C . LYS A 1 95 ? -13.714 -4.168 19.910 1.00 96.25 95 LYS A C 1
ATOM 746 O O . LYS A 1 95 ? -14.388 -4.341 18.898 1.00 96.25 95 LYS A O 1
ATOM 751 N N . GLY A 1 96 ? -12.761 -3.243 19.987 1.00 96.62 96 GLY A N 1
ATOM 752 C CA . GLY A 1 96 ? -12.403 -2.378 18.866 1.00 96.62 96 GLY A CA 1
ATOM 753 C C . GLY A 1 96 ? -11.418 -3.003 17.876 1.00 96.62 96 GLY A C 1
ATOM 754 O O . GLY A 1 96 ? -10.741 -3.988 18.182 1.00 96.62 96 GLY A O 1
ATOM 755 N N . VAL A 1 97 ? -11.312 -2.351 16.721 1.00 98.38 97 VAL A N 1
ATOM 756 C CA . VAL A 1 97 ? -10.327 -2.588 15.663 1.00 98.38 97 VAL A CA 1
ATOM 757 C C . VAL A 1 97 ? -9.306 -1.455 15.687 1.00 98.38 97 VAL A C 1
ATOM 759 O O . VAL A 1 97 ? -9.673 -0.277 15.690 1.00 98.38 97 VAL A O 1
ATOM 762 N N . LEU A 1 98 ? -8.025 -1.806 15.684 1.00 98.62 98 LEU A N 1
ATOM 763 C CA . LEU A 1 98 ? -6.924 -0.861 15.530 1.00 98.62 98 LEU A CA 1
ATOM 764 C C . LEU A 1 98 ? -6.427 -0.897 14.083 1.00 98.62 98 LEU A C 1
ATOM 766 O O . LEU A 1 98 ? -6.027 -1.952 13.605 1.00 98.62 98 LEU A O 1
ATOM 770 N N . TYR A 1 99 ? -6.420 0.238 13.394 1.00 98.62 99 TYR A N 1
ATOM 771 C CA . TYR A 1 99 ? -5.897 0.371 12.036 1.00 98.62 99 TYR A CA 1
ATOM 772 C C . TYR A 1 99 ? -4.653 1.260 12.034 1.00 98.62 99 TYR A C 1
ATOM 774 O O . TYR A 1 99 ? -4.723 2.425 12.412 1.00 98.62 99 TYR A O 1
ATOM 782 N N . VAL A 1 100 ? -3.521 0.734 11.575 1.00 98.31 100 VAL A N 1
ATOM 783 C CA . VAL A 1 100 ? -2.238 1.446 11.529 1.00 98.31 100 VAL A CA 1
ATOM 784 C C . VAL A 1 100 ? -1.827 1.628 10.062 1.00 98.31 100 VAL A C 1
ATOM 786 O O . VAL A 1 100 ? -1.506 0.631 9.412 1.00 98.31 100 VAL A O 1
ATOM 789 N N . PRO A 1 101 ? -1.798 2.866 9.526 1.00 97.19 101 PRO A N 1
ATOM 790 C CA . PRO A 1 101 ? -1.558 3.127 8.103 1.00 97.19 101 PRO A CA 1
ATOM 791 C C . PRO A 1 101 ? -0.078 3.103 7.671 1.00 97.19 101 PRO A C 1
ATOM 793 O O . PRO A 1 101 ? 0.255 3.567 6.580 1.00 97.19 101 PRO A O 1
ATOM 796 N N . GLY A 1 102 ? 0.821 2.580 8.510 1.00 96.50 102 GLY A N 1
ATOM 797 C CA . GLY A 1 102 ? 2.272 2.666 8.325 1.00 96.50 102 GLY A CA 1
ATOM 798 C C . GLY A 1 102 ? 2.910 3.846 9.063 1.00 96.50 102 GLY A C 1
ATOM 799 O O . GLY A 1 102 ? 2.293 4.451 9.944 1.00 96.50 102 GLY A O 1
ATOM 800 N N . VAL A 1 103 ? 4.169 4.130 8.718 1.00 96.75 103 VAL A N 1
ATOM 801 C CA . VAL A 1 103 ? 4.999 5.188 9.329 1.00 96.75 103 VAL A CA 1
ATOM 802 C C . VAL A 1 103 ? 5.558 6.196 8.315 1.00 96.75 103 VAL A C 1
ATOM 804 O O . VAL A 1 103 ? 6.469 6.956 8.639 1.00 96.75 103 VAL A O 1
ATOM 807 N N . GLN A 1 104 ? 5.051 6.212 7.085 1.00 96.81 104 GLN A N 1
ATOM 808 C CA . GLN A 1 104 ? 5.446 7.194 6.067 1.00 96.81 104 GLN A CA 1
ATOM 809 C C . GLN A 1 104 ? 4.377 8.266 5.886 1.00 96.81 104 GLN A C 1
ATOM 811 O O . GLN A 1 104 ? 3.245 8.120 6.348 1.00 96.81 104 GLN A O 1
ATOM 816 N N . ASP A 1 105 ? 4.754 9.351 5.216 1.00 96.06 105 ASP A N 1
ATOM 817 C CA . ASP A 1 105 ? 3.826 10.423 4.885 1.00 96.06 105 ASP A CA 1
ATOM 818 C C . ASP A 1 105 ? 2.929 10.048 3.687 1.00 96.06 105 ASP A C 1
ATOM 820 O O . ASP A 1 105 ? 3.016 8.951 3.122 1.00 96.06 105 ASP A O 1
ATOM 824 N N . ILE A 1 106 ? 2.008 10.941 3.326 1.00 95.25 106 ILE A N 1
ATOM 825 C CA . ILE A 1 106 ? 1.002 10.723 2.276 1.00 95.25 106 ILE A CA 1
ATOM 826 C C . ILE A 1 106 ? 1.587 10.682 0.854 1.00 95.25 106 ILE A C 1
ATOM 828 O O . ILE A 1 106 ? 0.887 10.310 -0.084 1.00 95.25 106 ILE A O 1
ATOM 832 N N . ASP A 1 107 ? 2.846 11.076 0.675 1.00 94.81 107 ASP A N 1
ATOM 833 C CA . ASP A 1 107 ? 3.565 10.986 -0.598 1.00 94.81 107 ASP A CA 1
ATOM 834 C C . ASP A 1 107 ? 4.060 9.562 -0.907 1.00 94.81 107 ASP A C 1
ATOM 836 O O . ASP A 1 107 ? 4.346 9.249 -2.067 1.00 94.81 107 ASP A O 1
ATOM 840 N N . ASP A 1 108 ? 4.093 8.672 0.090 1.00 96.06 108 ASP A N 1
ATOM 841 C CA . ASP A 1 108 ? 4.374 7.257 -0.112 1.00 96.06 108 ASP A CA 1
ATOM 842 C C . ASP A 1 108 ? 3.160 6.522 -0.709 1.00 96.06 108 ASP A C 1
ATOM 844 O O . ASP A 1 108 ? 2.024 6.574 -0.224 1.00 96.06 108 ASP A O 1
ATOM 848 N N . ILE A 1 109 ? 3.417 5.769 -1.779 1.00 94.00 109 ILE A N 1
ATOM 849 C CA . ILE A 1 109 ? 2.383 5.063 -2.547 1.00 94.00 109 ILE A CA 1
ATOM 850 C C . ILE A 1 109 ? 1.672 4.006 -1.683 1.00 94.00 109 ILE A C 1
ATOM 852 O O . ILE A 1 109 ? 0.484 3.734 -1.890 1.00 94.00 109 ILE A O 1
ATOM 856 N N . GLN A 1 110 ? 2.358 3.400 -0.708 1.00 95.94 110 GLN A N 1
ATOM 857 C CA . GLN A 1 110 ? 1.737 2.441 0.204 1.00 95.94 110 GLN A CA 1
ATOM 858 C C . GLN A 1 110 ? 0.798 3.134 1.188 1.00 95.94 110 GLN A C 1
ATOM 860 O O . GLN A 1 110 ? -0.272 2.589 1.465 1.00 95.94 110 GLN A O 1
ATOM 865 N N . THR A 1 111 ? 1.151 4.323 1.677 1.00 96.62 111 THR A N 1
ATOM 866 C CA . THR A 1 111 ? 0.274 5.141 2.528 1.00 96.62 111 THR A CA 1
ATOM 867 C C . THR A 1 111 ? -0.995 5.542 1.774 1.00 96.62 111 THR A C 1
ATOM 869 O O . THR A 1 111 ? -2.098 5.386 2.298 1.00 96.62 111 THR A O 1
ATOM 872 N N . ILE A 1 112 ? -0.881 5.949 0.504 1.00 95.19 112 ILE A N 1
ATOM 873 C CA . ILE A 1 112 ? -2.045 6.244 -0.353 1.00 95.19 112 ILE A CA 1
ATOM 874 C C . ILE A 1 112 ? -2.941 5.007 -0.505 1.00 95.19 112 ILE A C 1
ATOM 876 O O . ILE A 1 112 ? -4.159 5.087 -0.327 1.00 95.19 112 ILE A O 1
ATOM 880 N N . ALA A 1 113 ? -2.354 3.843 -0.797 1.00 94.75 113 ALA A N 1
ATOM 881 C CA . ALA A 1 113 ? -3.106 2.592 -0.881 1.00 94.75 113 ALA A CA 1
ATOM 882 C C . ALA A 1 113 ? -3.760 2.217 0.463 1.00 94.75 113 ALA A C 1
ATOM 884 O O . ALA A 1 113 ? -4.884 1.712 0.464 1.00 94.75 113 ALA A O 1
ATOM 885 N N . SER A 1 114 ? -3.109 2.528 1.590 1.00 97.00 114 SER A N 1
ATOM 886 C CA . SER A 1 114 ? -3.660 2.329 2.934 1.00 97.00 114 SER A CA 1
ATOM 887 C C . SER A 1 114 ? -4.933 3.142 3.130 1.00 97.00 114 SER A C 1
ATOM 889 O O . SER A 1 114 ? -5.925 2.612 3.610 1.00 97.00 114 SER A O 1
ATOM 891 N N . MET A 1 115 ? -4.964 4.404 2.695 1.00 97.19 115 MET A N 1
ATOM 892 C CA . MET A 1 115 ? -6.160 5.247 2.824 1.00 97.19 115 MET A CA 1
ATOM 893 C C . MET A 1 115 ? -7.367 4.665 2.076 1.00 97.19 115 MET A C 1
ATOM 895 O O . MET A 1 115 ? -8.493 4.713 2.565 1.00 97.19 115 MET A O 1
ATOM 899 N N . ILE A 1 116 ? -7.144 4.038 0.919 1.00 94.88 116 ILE A N 1
ATOM 900 C CA . ILE A 1 116 ? -8.214 3.357 0.174 1.00 94.88 116 ILE A CA 1
ATOM 901 C C . ILE A 1 116 ? -8.758 2.162 0.970 1.00 94.88 116 ILE A C 1
ATOM 903 O O . ILE A 1 116 ? -9.975 1.968 1.043 1.00 94.88 116 ILE A O 1
ATOM 907 N N . ILE A 1 117 ? -7.872 1.370 1.580 1.00 95.81 117 ILE A N 1
ATOM 908 C CA . ILE A 1 117 ? -8.272 0.227 2.410 1.00 95.81 117 ILE A CA 1
ATOM 909 C C . ILE A 1 117 ? -8.993 0.715 3.675 1.00 95.81 117 ILE A C 1
ATOM 911 O O . ILE A 1 117 ? -10.066 0.200 3.997 1.00 95.81 117 ILE A O 1
ATOM 915 N N . LEU A 1 118 ? -8.474 1.756 4.334 1.00 97.81 118 LEU A N 1
ATOM 916 C CA . LEU A 1 118 ? -9.078 2.399 5.500 1.00 97.81 118 LEU A CA 1
ATOM 917 C C . LEU A 1 118 ? -10.507 2.864 5.217 1.00 97.81 118 LEU A C 1
ATOM 919 O O . LEU A 1 118 ? -11.384 2.639 6.043 1.00 97.81 118 LEU A O 1
ATOM 923 N N . GLY A 1 119 ? -10.778 3.450 4.049 1.00 96.94 119 GLY A N 1
ATOM 924 C CA . GLY A 1 119 ? -12.137 3.852 3.676 1.00 96.94 119 GLY A CA 1
ATOM 925 C C . GLY A 1 119 ? -13.115 2.675 3.631 1.00 96.94 119 GLY A C 1
ATOM 926 O O . GLY A 1 119 ? -14.275 2.811 4.020 1.00 96.94 119 GLY A O 1
ATOM 927 N N . ASN A 1 120 ? -12.658 1.493 3.209 1.00 95.06 120 ASN A N 1
ATOM 928 C CA . ASN A 1 120 ? -13.477 0.283 3.240 1.00 95.06 120 ASN A CA 1
ATOM 929 C C . ASN A 1 120 ? -13.638 -0.266 4.667 1.00 95.06 120 ASN A C 1
ATOM 931 O O . ASN A 1 120 ? -14.756 -0.584 5.074 1.00 95.06 120 ASN A O 1
ATOM 935 N N . VAL A 1 121 ? -12.554 -0.294 5.451 1.00 96.94 121 VAL A N 1
ATOM 936 C CA . VAL A 1 121 ? -12.590 -0.661 6.877 1.00 96.94 121 VAL A CA 1
ATOM 937 C C . VAL A 1 121 ? -13.566 0.234 7.637 1.00 96.94 121 VAL A C 1
ATOM 939 O O . VAL A 1 121 ? -14.419 -0.286 8.344 1.00 96.94 121 VAL A O 1
ATOM 942 N N . ALA A 1 122 ? -13.523 1.550 7.423 1.00 97.94 122 ALA A N 1
ATOM 943 C CA . ALA A 1 122 ? -14.414 2.517 8.054 1.00 97.94 122 ALA A CA 1
ATOM 944 C C . ALA A 1 122 ? -15.890 2.233 7.738 1.00 97.94 122 ALA A C 1
ATOM 946 O O . ALA A 1 122 ? -16.716 2.215 8.651 1.00 97.94 122 ALA A O 1
ATOM 947 N N . LYS A 1 123 ? -16.222 1.932 6.472 1.00 97.00 123 LYS A N 1
ATOM 948 C CA . LYS A 1 123 ? -17.577 1.512 6.061 1.00 97.00 123 LYS A CA 1
ATOM 949 C C . LYS A 1 123 ? -18.025 0.249 6.793 1.00 97.00 123 LYS A C 1
ATOM 951 O O . LYS A 1 123 ? -19.157 0.188 7.270 1.00 97.00 123 LYS A O 1
ATOM 956 N N . MET A 1 124 ? -17.150 -0.754 6.884 1.00 95.94 124 MET A N 1
ATOM 957 C CA . MET A 1 124 ? -17.451 -2.016 7.566 1.00 95.94 124 MET A CA 1
ATOM 958 C C . MET A 1 124 ? -17.643 -1.812 9.069 1.00 95.94 124 MET A C 1
ATOM 960 O O . MET A 1 124 ? -18.669 -2.225 9.603 1.00 95.94 124 MET A O 1
ATOM 964 N N . THR A 1 125 ? -16.723 -1.118 9.742 1.00 97.56 125 THR A N 1
ATOM 965 C CA . THR A 1 125 ? -16.830 -0.837 11.181 1.00 97.56 125 THR A CA 1
ATOM 966 C C . THR A 1 125 ? -18.052 0.016 11.504 1.00 97.56 125 THR A C 1
ATOM 968 O O . THR A 1 125 ? -18.721 -0.238 12.497 1.00 97.56 125 THR A O 1
ATOM 971 N N . ALA A 1 126 ? -18.410 0.979 10.648 1.00 97.38 126 ALA A N 1
ATOM 972 C CA . ALA A 1 126 ? -19.616 1.785 10.826 1.00 97.38 126 ALA A CA 1
ATOM 973 C C . ALA A 1 126 ? -20.897 0.949 10.681 1.00 97.38 126 ALA A C 1
ATOM 975 O O . ALA A 1 126 ? -21.836 1.112 11.458 1.00 97.38 126 ALA A O 1
ATOM 976 N N . LYS A 1 127 ? -20.934 0.027 9.710 1.00 96.19 127 LYS A N 1
ATOM 977 C CA . LYS A 1 127 ? -22.073 -0.877 9.490 1.00 96.19 127 LYS A CA 1
ATOM 978 C C . LYS A 1 127 ? -22.258 -1.874 10.635 1.00 96.19 127 LYS A C 1
ATOM 980 O O . LYS A 1 127 ? -23.394 -2.177 10.988 1.00 96.19 127 LYS A O 1
ATOM 985 N N . TYR A 1 128 ? -21.158 -2.393 11.174 1.00 95.50 128 TYR A N 1
ATOM 986 C CA . TYR A 1 128 ? -21.159 -3.369 12.265 1.00 95.50 128 TYR A CA 1
ATOM 987 C C . TYR A 1 128 ? -21.126 -2.728 13.659 1.00 95.50 128 TYR A C 1
ATOM 989 O O . TYR A 1 128 ? -21.121 -3.445 14.651 1.00 95.50 128 TYR A O 1
ATOM 997 N N . GLU A 1 129 ? -21.128 -1.393 13.744 1.00 95.38 129 GLU A N 1
ATOM 998 C CA . GLU A 1 129 ? -21.038 -0.638 15.003 1.00 95.38 129 GLU A CA 1
ATOM 999 C C . GLU A 1 129 ? -19.789 -0.993 15.833 1.00 95.38 129 GLU A C 1
ATOM 1001 O O . GLU A 1 129 ? -19.780 -0.946 17.064 1.00 95.38 129 GLU A O 1
ATOM 1006 N N . THR A 1 130 ? -18.697 -1.330 15.149 1.00 97.06 130 THR A N 1
ATOM 1007 C CA . THR A 1 130 ? -17.421 -1.706 15.759 1.00 97.06 130 THR A CA 1
ATOM 1008 C C . THR A 1 130 ? -16.589 -0.457 16.067 1.00 97.06 130 THR A C 1
ATOM 1010 O O . THR A 1 130 ? -16.374 0.365 15.171 1.00 97.06 130 THR A O 1
ATOM 1013 N N . PRO A 1 131 ? -16.041 -0.295 17.287 1.00 97.06 131 PRO A N 1
ATOM 1014 C CA . PRO A 1 131 ? -15.116 0.798 17.572 1.00 97.06 131 PRO A CA 1
ATOM 1015 C C . PRO A 1 131 ? -13.875 0.730 16.671 1.00 97.06 131 PRO A C 1
ATOM 1017 O O . PRO A 1 131 ? -13.230 -0.312 16.593 1.00 97.06 131 PRO A O 1
ATOM 1020 N N . LEU A 1 132 ? -13.519 1.844 16.031 1.00 98.50 132 LEU A N 1
ATOM 1021 C CA . LEU A 1 132 ? -12.329 1.975 15.187 1.00 98.50 132 LEU A CA 1
ATOM 1022 C C . LEU A 1 132 ? -11.344 2.967 15.817 1.00 98.50 132 LEU A C 1
ATOM 1024 O O . LEU A 1 132 ? -11.741 4.061 16.221 1.00 98.50 132 LEU A O 1
ATOM 1028 N N . MET A 1 133 ? -10.069 2.588 15.883 1.00 98.50 133 MET A N 1
ATOM 1029 C CA . MET A 1 133 ? -8.960 3.444 16.310 1.00 98.50 133 MET A CA 1
ATOM 1030 C C . MET A 1 133 ? -7.923 3.524 15.195 1.00 98.50 133 MET A C 1
ATOM 1032 O O . MET A 1 133 ? -7.450 2.493 14.723 1.00 98.50 133 MET A O 1
ATOM 1036 N N . VAL A 1 134 ? -7.549 4.737 14.797 1.00 98.69 134 VAL A N 1
ATOM 1037 C CA . VAL A 1 134 ? -6.610 5.004 13.703 1.00 98.69 134 VAL A CA 1
ATOM 1038 C C . VAL A 1 134 ? -5.529 5.973 14.187 1.00 98.69 134 VAL A C 1
ATOM 1040 O O . VAL A 1 134 ? -5.635 7.186 13.979 1.00 98.69 134 VAL A O 1
ATOM 1043 N N . PRO A 1 135 ? -4.497 5.489 14.899 1.00 98.31 135 PRO A N 1
ATOM 1044 C CA . PRO A 1 135 ? -3.330 6.312 15.166 1.00 98.31 135 PRO A CA 1
ATOM 1045 C C . PRO A 1 135 ? -2.602 6.613 13.852 1.00 98.31 135 PRO A C 1
ATOM 1047 O O . PRO A 1 135 ? -2.498 5.756 12.976 1.00 98.31 135 PRO A O 1
ATOM 1050 N N . THR A 1 136 ? -2.086 7.830 13.717 1.00 98.06 136 THR A N 1
ATOM 1051 C CA . THR A 1 136 ? -1.269 8.244 12.574 1.00 98.06 136 THR A CA 1
ATOM 1052 C C . THR A 1 136 ? 0.008 8.929 13.047 1.00 98.06 136 THR A C 1
ATOM 1054 O O . THR A 1 136 ? 0.052 9.562 14.110 1.00 98.06 136 THR A O 1
ATOM 1057 N N . ASN A 1 137 ? 1.069 8.797 12.254 1.00 96.06 137 ASN A N 1
ATOM 1058 C CA . ASN A 1 137 ? 2.374 9.370 12.565 1.00 96.06 137 ASN A CA 1
ATOM 1059 C C . ASN A 1 137 ? 2.655 10.686 11.817 1.00 96.06 137 ASN A C 1
ATOM 1061 O O . ASN A 1 137 ? 3.610 11.373 12.141 1.00 96.06 137 ASN A O 1
ATOM 1065 N N . SER A 1 138 ? 1.837 11.070 10.835 1.00 96.31 138 SER A N 1
ATOM 1066 C CA . SER A 1 138 ? 1.976 12.334 10.097 1.00 96.31 138 SER A CA 1
ATOM 1067 C C . SER A 1 138 ? 0.717 13.198 10.252 1.00 96.31 138 SER A C 1
ATOM 1069 O O . SER A 1 138 ? -0.396 12.662 10.199 1.00 96.31 138 SER A O 1
ATOM 1071 N N . PRO A 1 139 ? 0.846 14.534 10.393 1.00 96.75 139 PRO A N 1
ATOM 1072 C CA . PRO A 1 139 ? -0.294 15.451 10.350 1.00 96.75 139 PRO A CA 1
ATOM 1073 C C . PRO A 1 139 ? -1.054 15.427 9.013 1.00 96.75 139 PRO A C 1
ATOM 1075 O O . PRO A 1 139 ? -2.278 15.587 8.988 1.00 96.75 139 PRO A 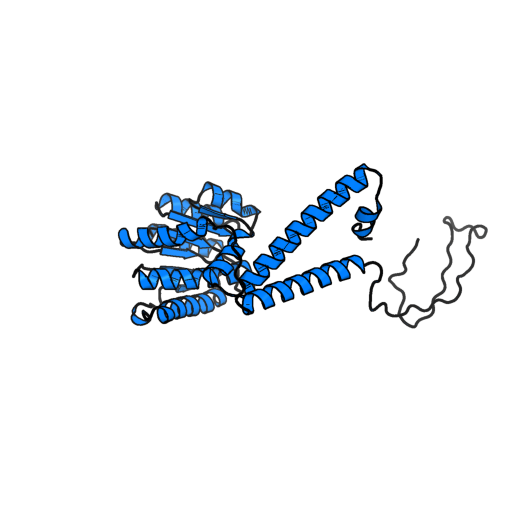O 1
ATOM 1078 N N . ALA A 1 140 ? -0.356 15.211 7.894 1.00 97.25 140 ALA A N 1
ATOM 1079 C CA . ALA A 1 140 ? -1.000 15.110 6.586 1.00 97.25 140 ALA A CA 1
ATOM 1080 C C . ALA A 1 140 ? -1.781 13.795 6.471 1.00 97.25 140 ALA A C 1
ATOM 1082 O O . ALA A 1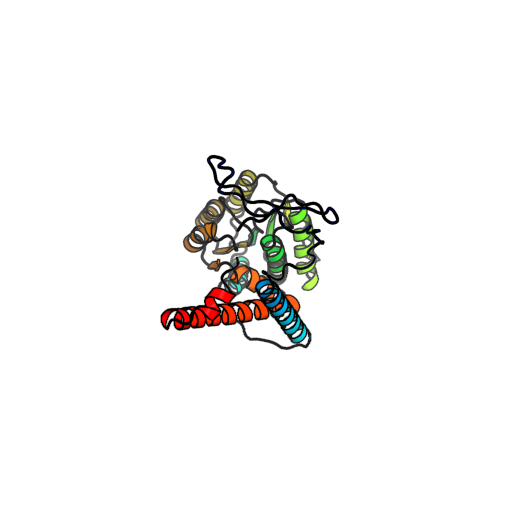 140 ? -2.949 13.806 6.083 1.00 97.25 140 ALA A O 1
ATOM 1083 N N . VAL A 1 141 ? -1.188 12.682 6.919 1.00 97.94 141 VAL A N 1
ATOM 1084 C CA . VAL A 1 141 ? -1.876 11.383 6.986 1.00 97.94 141 VAL A CA 1
ATOM 1085 C C . VAL A 1 141 ? -3.071 11.440 7.936 1.00 97.94 141 VAL A C 1
ATOM 1087 O O . VAL A 1 141 ? -4.126 10.929 7.586 1.00 97.94 141 VAL A O 1
ATOM 1090 N N . TYR A 1 142 ? -2.953 12.108 9.090 1.00 98.31 142 TYR A N 1
ATOM 1091 C CA . TYR A 1 142 ? -4.084 12.379 9.988 1.00 98.31 142 TYR A CA 1
ATOM 1092 C C . TYR A 1 142 ? -5.242 13.051 9.249 1.00 98.31 142 TYR A C 1
ATOM 1094 O O . TYR A 1 142 ? -6.360 12.553 9.286 1.00 98.31 142 TYR A O 1
ATOM 1102 N N . THR A 1 143 ? -4.960 14.150 8.547 1.00 97.62 143 THR A N 1
ATOM 1103 C CA . THR A 1 143 ? -5.991 14.945 7.864 1.00 97.62 143 THR A CA 1
ATOM 1104 C C . THR A 1 143 ? -6.722 14.119 6.808 1.00 97.62 143 THR A C 1
ATOM 1106 O O . THR A 1 143 ? -7.946 14.162 6.719 1.00 97.62 143 THR A O 1
ATOM 1109 N N . VAL A 1 144 ? -5.981 13.334 6.022 1.00 98.19 144 VAL A N 1
ATOM 1110 C CA . VAL A 1 144 ? -6.577 12.468 4.998 1.00 98.19 144 VAL A CA 1
ATOM 1111 C C . VAL A 1 144 ? -7.341 11.306 5.633 1.00 98.19 144 VAL A C 1
ATOM 1113 O O . VAL A 1 144 ? -8.456 11.018 5.209 1.00 98.19 144 VAL A O 1
ATOM 1116 N N . ALA A 1 145 ? -6.778 10.657 6.653 1.00 98.44 145 ALA A N 1
ATOM 1117 C CA . ALA A 1 145 ? -7.418 9.544 7.346 1.00 98.44 145 ALA A CA 1
ATOM 1118 C C . ALA A 1 145 ? -8.734 9.966 8.019 1.00 98.44 145 ALA A C 1
ATOM 1120 O O . ALA A 1 145 ? -9.710 9.227 7.926 1.00 98.44 145 ALA A O 1
ATOM 1121 N N . ASP A 1 146 ? -8.785 11.149 8.639 1.00 98.38 146 ASP A N 1
ATOM 1122 C CA . ASP A 1 146 ? -9.993 11.705 9.266 1.00 98.38 146 ASP A CA 1
ATOM 1123 C C . ASP A 1 146 ? -11.128 11.857 8.245 1.00 98.38 146 ASP A C 1
ATOM 1125 O O . ASP A 1 146 ? -12.221 11.316 8.429 1.00 98.38 146 ASP A O 1
ATOM 1129 N N . GLU A 1 147 ? -10.841 12.485 7.101 1.00 97.94 147 GLU A N 1
ATOM 1130 C CA . GLU A 1 147 ? -11.816 12.657 6.020 1.00 97.94 147 GLU A CA 1
ATOM 1131 C C . GLU A 1 147 ? -12.218 11.326 5.371 1.00 97.94 147 GLU A C 1
ATOM 1133 O O . GLU A 1 147 ? -13.389 11.119 5.051 1.00 97.94 147 GLU A O 1
ATOM 1138 N N . VAL A 1 148 ? -11.284 10.383 5.220 1.00 98.06 148 VAL A N 1
ATOM 1139 C CA . VAL A 1 148 ? -11.572 9.035 4.708 1.00 98.06 148 VAL A CA 1
ATOM 1140 C C . VAL A 1 148 ? -12.497 8.268 5.651 1.00 98.06 148 VAL A C 1
ATOM 1142 O O . VAL A 1 148 ? -13.462 7.652 5.191 1.00 98.06 148 VAL A O 1
ATOM 1145 N N . VAL A 1 149 ? -12.236 8.299 6.961 1.00 98.44 149 VAL A N 1
ATOM 1146 C CA . VAL A 1 149 ? -13.072 7.619 7.959 1.00 98.44 149 VAL A CA 1
ATOM 1147 C C . VAL A 1 149 ? -14.451 8.265 8.002 1.00 98.44 149 VAL A C 1
ATOM 1149 O O . VAL A 1 149 ? -15.459 7.572 7.859 1.00 98.44 149 VAL A O 1
ATOM 1152 N N . LYS A 1 150 ? -14.515 9.592 8.101 1.00 98.19 150 LYS A N 1
ATOM 1153 C CA . LYS A 1 150 ? -15.768 10.351 8.095 1.00 98.19 150 LYS A CA 1
ATOM 1154 C C . LYS A 1 150 ? -16.589 10.108 6.825 1.00 98.19 150 LYS A C 1
ATOM 1156 O O . LYS A 1 150 ? -17.793 9.860 6.911 1.00 98.19 150 LYS A O 1
ATOM 1161 N N . GLY A 1 151 ? -15.944 10.117 5.658 1.00 97.75 151 GLY A N 1
ATOM 1162 C CA . GLY A 1 151 ? -16.558 9.782 4.373 1.00 97.75 151 GLY A CA 1
ATOM 1163 C C . GLY A 1 151 ? -17.080 8.345 4.340 1.00 97.75 151 GLY A C 1
ATOM 1164 O O . GLY A 1 151 ? -18.221 8.116 3.949 1.00 97.75 151 GLY A O 1
ATOM 1165 N N . GLY A 1 152 ? -16.306 7.383 4.849 1.00 97.06 152 GLY A N 1
ATOM 1166 C CA . GLY A 1 152 ? -16.731 5.988 4.974 1.00 97.06 152 GLY A CA 1
ATOM 1167 C C . GLY A 1 152 ? -17.986 5.812 5.836 1.00 97.06 152 GLY A C 1
ATOM 1168 O O . GLY A 1 152 ? -18.896 5.079 5.448 1.00 97.06 152 GLY A O 1
ATOM 1169 N N . TYR A 1 153 ? -18.079 6.521 6.963 1.00 97.88 153 TYR A N 1
ATOM 1170 C CA . TYR A 1 153 ? -19.268 6.520 7.826 1.00 97.88 153 TYR A CA 1
ATOM 1171 C C . TYR A 1 153 ? -20.467 7.194 7.140 1.00 97.88 153 TYR A C 1
ATOM 1173 O O . TYR A 1 153 ? -21.594 6.696 7.218 1.00 97.88 153 TYR A O 1
ATOM 1181 N N . SER A 1 154 ? -20.232 8.298 6.424 1.00 97.69 154 SER A N 1
ATOM 1182 C CA . SER A 1 154 ? -21.258 8.993 5.637 1.00 97.69 154 SER A CA 1
ATOM 1183 C C . SER A 1 154 ? -21.826 8.119 4.515 1.00 97.69 154 SER A C 1
ATOM 1185 O O . SER A 1 154 ? -23.042 8.082 4.330 1.00 97.69 154 SER A O 1
ATOM 1187 N N . ASP A 1 155 ? -20.979 7.377 3.799 1.00 96.56 155 ASP A N 1
ATOM 1188 C CA . ASP A 1 155 ? -21.369 6.519 2.669 1.00 96.56 155 ASP A CA 1
ATOM 1189 C C . ASP A 1 155 ? -22.347 5.403 3.064 1.00 96.56 155 ASP A C 1
ATOM 1191 O O . ASP A 1 155 ? -23.127 4.936 2.232 1.00 96.56 155 ASP A O 1
ATOM 1195 N N . VAL A 1 156 ? -22.318 4.969 4.328 1.00 97.00 156 VAL A N 1
ATOM 1196 C CA . VAL A 1 156 ? -23.251 3.970 4.879 1.00 97.00 156 VAL A CA 1
ATOM 1197 C C . VAL A 1 156 ? -24.382 4.595 5.703 1.00 97.00 156 VAL A C 1
ATOM 1199 O O . VAL A 1 156 ? -25.141 3.874 6.348 1.00 97.00 156 VAL A O 1
ATOM 1202 N N . GLY A 1 157 ? -24.513 5.926 5.690 1.00 96.50 157 GLY A N 1
ATOM 1203 C CA . GLY A 1 157 ? -25.572 6.651 6.394 1.00 96.50 157 GLY A CA 1
ATOM 1204 C C . GLY A 1 157 ? -25.442 6.644 7.920 1.00 96.50 157 GLY A C 1
ATOM 1205 O O . GLY A 1 157 ? -26.442 6.854 8.600 1.00 96.50 157 GLY A O 1
ATOM 1206 N N . ARG A 1 158 ? -24.239 6.400 8.460 1.00 96.00 158 ARG A N 1
ATOM 1207 C CA . ARG A 1 158 ? -23.946 6.340 9.906 1.00 96.00 158 ARG A CA 1
ATOM 1208 C C . ARG A 1 158 ? -23.005 7.460 10.355 1.00 96.00 158 ARG A C 1
ATOM 1210 O O . ARG A 1 158 ? -22.132 7.259 11.195 1.00 96.00 158 ARG A O 1
ATOM 1217 N N . ILE A 1 159 ? -23.158 8.654 9.777 1.00 96.31 159 ILE A N 1
ATOM 1218 C CA . ILE A 1 159 ? -22.344 9.828 10.135 1.00 96.31 159 ILE A CA 1
ATOM 1219 C C . ILE A 1 159 ? -22.525 10.245 11.603 1.00 96.31 159 ILE A C 1
ATOM 1221 O O . ILE A 1 159 ? -21.624 10.821 12.197 1.00 96.31 159 ILE A O 1
ATOM 1225 N N . ASP A 1 160 ? -23.665 9.916 12.204 1.00 95.56 160 ASP A N 1
ATOM 1226 C CA . ASP A 1 160 ? -23.970 10.101 13.623 1.00 95.56 160 ASP A CA 1
ATOM 1227 C C . ASP A 1 160 ? -23.089 9.244 14.549 1.00 95.56 160 ASP A C 1
ATOM 1229 O O . ASP A 1 160 ? -22.841 9.630 15.689 1.00 95.56 160 ASP A O 1
ATOM 1233 N N . ALA A 1 161 ? -22.590 8.105 14.057 1.00 94.75 161 ALA A N 1
ATOM 1234 C CA . ALA A 1 161 ? -21.687 7.223 14.795 1.00 94.75 161 ALA A CA 1
ATOM 1235 C C . ALA A 1 161 ? -20.207 7.629 14.668 1.00 94.75 161 ALA A C 1
ATOM 1237 O O . ALA A 1 161 ? -19.357 7.079 15.374 1.00 94.75 161 ALA A O 1
ATOM 1238 N N . TYR A 1 162 ? -19.887 8.570 13.774 1.00 96.50 162 TYR A N 1
ATOM 1239 C CA . TYR A 1 162 ? -18.534 9.088 13.626 1.00 96.50 162 TYR A CA 1
ATOM 1240 C C . TYR A 1 162 ? -18.124 9.867 14.876 1.00 96.50 162 TYR A C 1
ATOM 1242 O O . TYR A 1 162 ? -18.879 10.701 15.382 1.00 96.50 162 TYR A O 1
ATOM 1250 N N . ARG A 1 163 ? -16.896 9.645 15.351 1.00 94.88 163 ARG A N 1
ATOM 1251 C CA . ARG A 1 163 ? -16.318 10.444 16.434 1.00 94.88 163 ARG A CA 1
ATOM 1252 C C . ARG A 1 163 ? -14.974 11.002 16.004 1.00 94.88 163 ARG A C 1
ATOM 1254 O O . ARG A 1 163 ? -14.124 10.267 15.512 1.00 94.88 163 ARG A O 1
ATOM 1261 N N . SER A 1 164 ? -14.754 12.280 16.297 1.00 90.56 164 SER A N 1
ATOM 1262 C CA . SER A 1 164 ? -13.511 12.993 15.977 1.00 90.56 164 SER A CA 1
ATOM 1263 C C . SER A 1 164 ? -12.282 12.477 16.731 1.00 90.56 164 SER A C 1
ATOM 1265 O O . SER A 1 164 ? -11.184 12.973 16.525 1.00 90.56 164 SER A O 1
ATOM 1267 N N . ASP A 1 165 ? -12.458 11.542 17.664 1.00 93.12 165 ASP A N 1
ATOM 1268 C CA . ASP A 1 165 ? -11.376 10.929 18.425 1.00 93.12 165 ASP A CA 1
ATOM 1269 C C . ASP A 1 165 ? -10.976 9.541 17.895 1.00 93.12 165 ASP A C 1
ATOM 1271 O O . ASP A 1 165 ? -10.090 8.914 18.476 1.00 93.12 165 ASP A O 1
ATOM 1275 N N . GLN A 1 166 ? -11.616 9.040 16.831 1.00 95.06 166 GLN A N 1
ATOM 1276 C CA . GLN A 1 166 ? -11.268 7.753 16.214 1.00 95.06 166 GLN A CA 1
ATOM 1277 C C . GLN A 1 166 ? -9.922 7.822 15.493 1.00 95.06 166 GLN A C 1
ATOM 1279 O O . GLN A 1 166 ? -9.129 6.887 15.596 1.00 95.06 166 GLN A O 1
ATOM 1284 N N . VAL A 1 167 ? -9.647 8.932 14.806 1.00 98.19 167 VAL A N 1
ATOM 1285 C CA . VAL A 1 167 ? -8.368 9.198 14.143 1.00 98.19 167 VAL A CA 1
ATOM 1286 C C . VAL A 1 167 ? -7.548 10.127 15.027 1.00 98.19 167 VAL A C 1
ATOM 1288 O O . VAL A 1 167 ? -8.053 11.136 15.516 1.00 98.19 167 VAL A O 1
ATOM 1291 N N . ARG A 1 168 ? -6.285 9.783 15.295 1.00 97.69 168 ARG A N 1
ATOM 1292 C CA . ARG A 1 168 ? -5.428 10.576 16.190 1.00 97.69 168 ARG A CA 1
ATOM 1293 C C . ARG A 1 168 ? -4.027 10.708 15.628 1.00 97.69 168 ARG A C 1
ATOM 1295 O O . ARG A 1 168 ? -3.328 9.711 15.470 1.00 97.69 168 ARG A O 1
ATOM 1302 N N . TYR A 1 169 ? -3.592 11.946 15.423 1.00 97.69 169 TYR A N 1
ATOM 1303 C CA . TYR A 1 169 ? -2.176 12.235 15.251 1.00 97.69 169 TYR A CA 1
ATOM 1304 C C . TYR A 1 169 ? -1.443 12.027 16.579 1.00 97.69 169 TYR A C 1
ATOM 1306 O O . TYR A 1 169 ? -1.866 12.544 17.615 1.00 97.69 169 TYR A O 1
ATOM 1314 N N . ILE A 1 170 ? -0.347 11.274 16.543 1.00 97.69 170 ILE A N 1
ATOM 1315 C CA . ILE A 1 170 ? 0.441 10.946 17.733 1.00 97.69 170 ILE A CA 1
ATOM 1316 C C . ILE A 1 170 ? 1.775 11.697 17.724 1.00 97.69 170 ILE A C 1
ATOM 1318 O O . ILE A 1 170 ? 2.020 12.530 18.593 1.00 97.69 170 ILE A O 1
ATOM 1322 N N . THR A 1 171 ? 2.656 11.378 16.774 1.00 97.12 171 THR A N 1
ATOM 1323 C CA . THR A 1 171 ? 3.987 11.982 16.614 1.00 97.12 171 THR A CA 1
ATOM 1324 C C . THR A 1 171 ? 4.631 11.499 15.315 1.00 97.12 171 THR A C 1
ATOM 1326 O O . THR A 1 171 ? 4.387 10.366 14.902 1.00 97.12 171 THR A O 1
ATOM 1329 N N . THR A 1 172 ? 5.488 12.326 14.716 1.00 95.44 172 THR A N 1
ATOM 1330 C CA . THR A 1 172 ? 6.330 11.971 13.560 1.00 95.44 172 THR A CA 1
ATOM 1331 C C . THR A 1 172 ? 7.537 11.116 13.927 1.00 95.44 172 THR A C 1
ATOM 1333 O O . THR A 1 172 ? 8.099 10.450 13.062 1.00 95.44 172 THR A O 1
ATOM 1336 N N . GLU A 1 173 ? 7.939 11.102 15.199 1.00 96.56 173 GLU A N 1
ATOM 1337 C CA . GLU A 1 173 ? 9.070 10.298 15.667 1.00 96.56 173 GLU A CA 1
ATOM 1338 C C . GLU A 1 173 ? 8.711 8.807 15.701 1.00 96.56 173 GLU A C 1
ATOM 1340 O O . GLU A 1 173 ? 7.954 8.357 16.564 1.00 96.56 173 GLU A O 1
ATOM 1345 N N . GLN A 1 174 ? 9.283 8.028 14.780 1.00 95.19 174 GLN A N 1
ATOM 1346 C CA . GLN A 1 174 ? 8.914 6.635 14.497 1.00 95.19 174 GLN A CA 1
ATOM 1347 C C . GLN A 1 174 ? 8.802 5.753 15.751 1.00 95.19 174 GLN A C 1
ATOM 1349 O O . GLN A 1 174 ? 7.769 5.131 15.978 1.00 95.19 174 GLN A O 1
ATOM 1354 N N . PHE A 1 175 ? 9.822 5.704 16.611 1.00 97.06 175 PHE A N 1
ATOM 1355 C CA . PHE A 1 175 ? 9.771 4.836 17.797 1.00 97.06 175 PHE A CA 1
ATOM 1356 C C . PHE A 1 175 ? 8.886 5.384 18.920 1.00 97.06 175 PHE A C 1
ATOM 1358 O O . PHE A 1 175 ? 8.319 4.602 19.683 1.00 97.06 175 PHE A O 1
ATOM 1365 N N . ALA A 1 176 ? 8.708 6.705 19.006 1.00 97.62 176 ALA A N 1
ATOM 1366 C CA . ALA A 1 176 ? 7.742 7.294 19.929 1.00 97.62 176 ALA A CA 1
ATOM 1367 C C . ALA A 1 176 ? 6.302 6.976 19.490 1.00 97.62 176 ALA A C 1
ATOM 1369 O O . ALA A 1 176 ? 5.459 6.647 20.327 1.00 97.62 176 ALA A O 1
ATOM 1370 N N . TYR A 1 177 ? 6.042 6.994 18.179 1.00 98.12 177 TYR A N 1
ATOM 1371 C CA . TYR A 1 177 ? 4.782 6.553 17.589 1.00 98.12 177 TYR A CA 1
ATOM 1372 C C . TYR A 1 177 ? 4.500 5.088 17.929 1.00 98.12 177 TYR A C 1
ATOM 1374 O O . TYR A 1 177 ? 3.444 4.767 18.470 1.00 98.12 177 TYR A O 1
ATOM 1382 N N . VAL A 1 178 ? 5.478 4.208 17.717 1.00 97.69 178 VAL A N 1
ATOM 1383 C CA . VAL A 1 178 ? 5.356 2.769 18.004 1.00 97.69 178 VAL A CA 1
ATOM 1384 C C . VAL A 1 178 ? 5.115 2.507 19.487 1.00 97.69 178 VAL A C 1
ATOM 1386 O O . VAL A 1 178 ? 4.222 1.738 19.830 1.00 97.69 178 VAL A O 1
ATOM 1389 N N . ALA A 1 179 ? 5.838 3.187 20.381 1.00 98.00 179 ALA A N 1
ATOM 1390 C CA . ALA A 1 179 ? 5.617 3.071 21.821 1.00 98.00 179 ALA A CA 1
ATOM 1391 C C . ALA A 1 179 ? 4.187 3.480 22.220 1.00 98.00 179 ALA A C 1
ATOM 1393 O O . ALA A 1 179 ? 3.553 2.818 23.046 1.00 98.00 179 ALA A O 1
ATOM 1394 N N . ALA A 1 180 ? 3.652 4.541 21.611 1.00 98.12 180 ALA A N 1
ATOM 1395 C CA . ALA A 1 180 ? 2.283 4.977 21.849 1.00 98.12 180 ALA A CA 1
ATOM 1396 C C . ALA A 1 180 ? 1.252 3.963 21.329 1.00 98.12 180 ALA A C 1
ATOM 1398 O O . ALA A 1 180 ? 0.298 3.659 22.049 1.00 98.12 180 ALA A O 1
ATOM 1399 N N . VAL A 1 181 ? 1.448 3.415 20.124 1.00 98.25 181 VAL A N 1
ATOM 1400 C CA . VAL A 1 181 ? 0.563 2.396 19.534 1.00 98.25 181 VAL A CA 1
ATOM 1401 C C . VAL A 1 181 ? 0.602 1.095 20.341 1.00 98.25 181 VAL A C 1
ATOM 1403 O O . VAL A 1 181 ? -0.456 0.573 20.687 1.00 98.25 181 VAL A O 1
ATOM 1406 N N . ASN A 1 182 ? 1.780 0.625 20.755 1.00 98.19 182 ASN A N 1
ATOM 1407 C CA . ASN A 1 182 ? 1.909 -0.528 21.653 1.00 98.19 182 ASN A CA 1
ATOM 1408 C C . ASN A 1 182 ? 1.190 -0.274 22.985 1.00 98.19 182 ASN A C 1
ATOM 1410 O O . ASN A 1 182 ? 0.435 -1.116 23.468 1.00 98.19 182 ASN A O 1
ATOM 1414 N N . GLY A 1 183 ? 1.339 0.927 23.551 1.00 97.88 183 GLY A N 1
ATOM 1415 C CA . GLY A 1 183 ? 0.591 1.337 24.737 1.00 97.88 183 GLY A CA 1
ATOM 1416 C C . GLY A 1 183 ? -0.930 1.328 24.530 1.00 97.88 183 GLY A C 1
ATOM 1417 O O . GLY A 1 183 ? -1.660 0.983 25.458 1.00 97.88 183 GLY A O 1
ATOM 1418 N N . MET A 1 184 ? -1.422 1.678 23.336 1.00 97.62 184 MET A N 1
ATOM 1419 C CA . MET A 1 184 ? -2.845 1.559 22.988 1.00 97.62 184 MET A CA 1
ATOM 1420 C C . MET A 1 184 ? -3.283 0.095 22.914 1.00 97.62 184 MET A C 1
ATOM 1422 O O . MET A 1 184 ? -4.290 -0.250 23.526 1.00 97.62 184 MET A O 1
ATOM 1426 N N . MET A 1 185 ? -2.517 -0.778 22.251 1.00 98.25 185 MET A N 1
ATOM 1427 C CA . MET A 1 185 ? -2.818 -2.215 22.187 1.00 98.25 185 MET A CA 1
ATOM 1428 C C . MET A 1 185 ? -2.917 -2.831 23.591 1.00 98.25 185 MET A C 1
ATOM 1430 O O . MET A 1 185 ? -3.871 -3.549 23.888 1.00 98.25 185 MET A O 1
ATOM 1434 N N . LEU A 1 186 ? -1.978 -2.500 24.483 1.00 97.94 186 LEU A N 1
ATOM 1435 C CA . LEU A 1 186 ? -1.937 -3.036 25.846 1.00 97.94 186 LEU A CA 1
ATOM 1436 C C . LEU A 1 186 ? -3.097 -2.550 26.730 1.00 97.94 186 LEU A C 1
ATOM 1438 O O . LEU A 1 186 ? -3.603 -3.329 27.540 1.00 97.94 186 LEU A O 1
ATOM 1442 N N . ARG A 1 187 ? -3.524 -1.285 26.588 1.00 97.00 187 ARG A N 1
ATOM 1443 C CA . ARG A 1 187 ? -4.621 -0.704 27.387 1.00 97.00 187 ARG A CA 1
ATOM 1444 C C . ARG A 1 187 ? -6.001 -1.062 26.849 1.00 97.00 187 ARG A C 1
ATOM 1446 O O . ARG A 1 187 ? -6.843 -1.527 27.609 1.00 97.00 187 ARG A O 1
ATOM 1453 N N . GLU A 1 188 ? -6.220 -0.842 25.557 1.00 96.06 188 GLU A N 1
ATOM 1454 C CA . GLU A 1 188 ? -7.540 -0.969 24.927 1.00 96.06 188 GLU A CA 1
ATOM 1455 C C . GLU A 1 188 ? -7.844 -2.415 24.509 1.00 96.06 188 GLU A C 1
ATOM 1457 O O . GLU A 1 188 ? -9.006 -2.791 24.364 1.00 96.06 188 GLU A O 1
ATOM 1462 N N . ARG A 1 189 ? -6.802 -3.245 24.331 1.00 97.31 189 ARG A N 1
ATOM 1463 C CA . ARG A 1 189 ? -6.887 -4.666 23.948 1.00 97.31 189 ARG A CA 1
ATOM 1464 C C . ARG A 1 189 ? -7.859 -4.924 22.782 1.00 97.31 189 ARG A C 1
ATOM 1466 O O . ARG A 1 189 ? -8.792 -5.725 22.957 1.00 97.31 189 ARG A O 1
ATOM 1473 N N . PRO A 1 190 ? -7.658 -4.265 21.618 1.00 97.56 190 PRO A N 1
ATOM 1474 C CA . PRO A 1 190 ? -8.480 -4.482 20.427 1.00 97.56 190 PRO A CA 1
ATOM 1475 C C . PRO A 1 190 ? -8.530 -5.971 20.066 1.00 97.56 190 PRO A C 1
ATOM 1477 O O . PRO A 1 190 ? -7.612 -6.727 20.375 1.00 97.56 190 PRO A O 1
ATOM 1480 N N . ALA A 1 191 ? -9.615 -6.419 19.437 1.00 97.56 191 ALA A N 1
ATOM 1481 C CA . ALA A 1 191 ? -9.711 -7.811 18.989 1.00 97.56 191 ALA A CA 1
ATOM 1482 C C . ALA A 1 191 ? -8.996 -8.045 17.654 1.00 97.56 191 ALA A C 1
ATOM 1484 O O . ALA A 1 191 ? -8.626 -9.181 17.362 1.00 97.56 191 ALA A O 1
ATOM 1485 N N . ALA A 1 192 ? -8.787 -6.987 16.866 1.00 97.94 192 ALA A N 1
ATOM 1486 C CA . ALA A 1 192 ? -8.074 -7.044 15.600 1.00 97.94 192 ALA A CA 1
ATOM 1487 C C . ALA A 1 192 ? -7.156 -5.830 15.421 1.00 97.94 192 ALA A C 1
ATOM 1489 O O . ALA A 1 192 ? -7.579 -4.693 15.650 1.00 97.94 192 ALA A O 1
ATOM 1490 N N . ASN A 1 193 ? -5.934 -6.077 14.949 1.00 98.06 193 ASN A N 1
ATOM 1491 C CA . ASN A 1 193 ? -5.024 -5.045 14.467 1.00 98.06 193 ASN A CA 1
ATOM 1492 C C . ASN A 1 193 ? -4.811 -5.216 12.962 1.00 98.06 193 ASN A C 1
ATOM 1494 O O . ASN A 1 193 ? -4.433 -6.286 12.482 1.00 98.06 193 ASN A O 1
ATOM 1498 N N . LEU A 1 194 ? -5.020 -4.131 12.229 1.00 98.06 194 LEU A N 1
ATOM 1499 C CA . LEU A 1 194 ? -4.818 -4.026 10.794 1.00 98.06 194 LEU A CA 1
ATOM 1500 C C . LEU A 1 194 ? -3.579 -3.155 10.559 1.00 98.06 194 LEU A C 1
ATOM 1502 O O . LEU A 1 194 ? -3.636 -1.934 10.692 1.00 98.06 194 LEU A O 1
ATOM 1506 N N . LEU A 1 195 ? -2.447 -3.786 10.258 1.00 97.69 195 LEU A N 1
ATOM 1507 C CA . LEU A 1 195 ? -1.150 -3.145 10.040 1.00 97.69 195 LEU A CA 1
ATOM 1508 C C . LEU A 1 195 ? -0.902 -3.016 8.531 1.00 97.69 195 LEU A C 1
ATOM 1510 O O . LEU A 1 195 ? -0.256 -3.864 7.920 1.00 97.69 195 LEU A O 1
ATOM 1514 N N . LEU A 1 196 ? -1.451 -1.977 7.902 1.00 97.12 196 LEU A N 1
ATOM 1515 C CA . LEU A 1 196 ? -1.537 -1.862 6.442 1.00 97.12 196 LEU A CA 1
ATOM 1516 C C . LEU A 1 196 ? -0.883 -0.563 5.962 1.00 97.12 196 LEU A C 1
ATOM 1518 O O . LEU A 1 196 ? -1.465 0.508 6.113 1.00 97.12 196 LEU A O 1
ATOM 1522 N N . GLY A 1 197 ? 0.320 -0.636 5.390 1.00 96.38 197 GLY A N 1
ATOM 1523 C CA . GLY A 1 197 ? 1.079 0.560 5.019 1.00 96.38 197 GLY A CA 1
ATOM 1524 C C . GLY A 1 197 ? 2.563 0.328 4.751 1.00 96.38 197 GLY A C 1
ATOM 1525 O O . GLY A 1 197 ? 3.043 -0.801 4.618 1.00 96.38 197 GLY A O 1
ATOM 1526 N N . ALA A 1 198 ? 3.306 1.432 4.682 1.00 96.12 198 ALA A N 1
ATOM 1527 C CA . ALA A 1 198 ? 4.763 1.399 4.654 1.00 96.12 198 ALA A CA 1
ATOM 1528 C C . ALA A 1 198 ? 5.305 1.204 6.074 1.00 96.12 198 ALA A C 1
ATOM 1530 O O . ALA A 1 198 ? 5.207 2.111 6.903 1.00 96.12 198 ALA A O 1
ATOM 1531 N N . PHE A 1 199 ? 5.893 0.035 6.332 1.00 96.69 199 PHE A N 1
ATOM 1532 C CA . PHE A 1 199 ? 6.517 -0.296 7.614 1.00 96.69 199 PHE A CA 1
ATOM 1533 C C . PHE A 1 199 ? 8.011 -0.586 7.471 1.00 96.69 199 PHE A C 1
ATOM 1535 O O . PHE A 1 199 ? 8.473 -1.016 6.410 1.00 96.69 199 PHE A O 1
ATOM 1542 N N . PHE A 1 200 ? 8.766 -0.366 8.544 1.00 95.69 200 PHE A N 1
ATOM 1543 C CA . PHE A 1 200 ? 10.212 -0.569 8.635 1.00 95.69 200 PHE A CA 1
ATOM 1544 C C . PHE A 1 200 ? 10.554 -1.339 9.921 1.00 95.69 200 PHE A C 1
ATOM 1546 O O . PHE A 1 200 ? 9.905 -2.336 10.235 1.00 95.69 200 PHE A O 1
ATOM 1553 N N . ALA A 1 201 ? 11.584 -0.907 10.655 1.00 93.75 201 ALA A N 1
ATOM 1554 C CA . ALA A 1 201 ? 12.120 -1.583 11.836 1.00 93.75 201 ALA A CA 1
ATOM 1555 C C . ALA A 1 201 ? 11.081 -1.857 12.943 1.00 93.75 201 ALA A C 1
ATOM 1557 O O . ALA A 1 201 ? 11.277 -2.734 13.779 1.00 93.75 201 ALA A O 1
ATOM 1558 N N . GLU A 1 202 ? 9.971 -1.128 12.954 1.00 95.50 202 GLU A N 1
ATOM 1559 C CA . GLU A 1 202 ? 8.874 -1.271 13.902 1.00 95.50 202 GLU A CA 1
ATOM 1560 C C . GLU A 1 202 ? 7.936 -2.450 13.645 1.00 95.50 202 GLU A C 1
ATOM 1562 O O . GLU A 1 202 ? 7.136 -2.774 14.522 1.00 95.50 202 GLU A O 1
ATOM 1567 N N . SER A 1 203 ? 8.026 -3.095 12.478 1.00 96.06 203 SER A N 1
ATOM 1568 C CA . SER A 1 203 ? 7.102 -4.160 12.060 1.00 96.06 203 SER A CA 1
ATOM 1569 C C . SER A 1 203 ? 6.958 -5.247 13.127 1.00 96.06 203 SER A C 1
ATOM 1571 O O . SER A 1 203 ? 5.846 -5.579 13.535 1.00 96.06 203 SER A O 1
ATOM 1573 N N . LEU A 1 204 ? 8.088 -5.746 13.641 1.00 95.06 204 LEU A N 1
ATOM 1574 C CA . LEU A 1 204 ? 8.095 -6.787 14.669 1.00 95.06 204 LEU A CA 1
ATOM 1575 C C . LEU A 1 204 ? 7.601 -6.271 16.030 1.00 95.06 204 LEU A C 1
ATOM 1577 O O . LEU A 1 204 ? 6.907 -6.994 16.732 1.00 95.06 204 LEU A O 1
ATOM 1581 N N . LEU A 1 205 ? 7.910 -5.022 16.394 1.00 96.38 205 LEU A N 1
ATOM 1582 C CA . LEU A 1 205 ? 7.492 -4.438 17.677 1.00 96.38 205 LEU A CA 1
ATOM 1583 C C . LEU A 1 205 ? 5.969 -4.305 17.778 1.00 96.38 205 LEU A C 1
ATOM 1585 O O . LEU A 1 205 ? 5.395 -4.571 18.837 1.00 96.38 205 LEU A O 1
ATOM 1589 N N . LEU A 1 206 ? 5.334 -3.882 16.682 1.00 97.38 206 LEU A N 1
ATOM 1590 C CA . LEU A 1 206 ? 3.880 -3.776 16.575 1.00 97.38 206 LEU A CA 1
ATOM 1591 C C . LEU A 1 206 ? 3.234 -5.167 16.551 1.00 97.38 206 LEU A C 1
ATOM 1593 O O . LEU A 1 206 ? 2.289 -5.416 17.299 1.00 97.38 206 LEU A O 1
ATOM 1597 N N . ALA A 1 207 ? 3.757 -6.074 15.720 1.00 96.38 207 ALA A N 1
ATOM 1598 C CA . ALA A 1 207 ? 3.188 -7.408 15.549 1.00 96.38 207 ALA A CA 1
ATOM 1599 C C . ALA A 1 207 ? 3.277 -8.257 16.829 1.00 96.38 207 ALA A C 1
ATOM 1601 O O . ALA A 1 207 ? 2.282 -8.861 17.222 1.00 96.38 207 ALA A O 1
ATOM 1602 N N . GLU A 1 208 ? 4.418 -8.240 17.525 1.00 95.88 208 GLU A N 1
ATOM 1603 C CA . GLU A 1 208 ? 4.615 -8.981 18.779 1.00 95.88 208 GLU A CA 1
ATOM 1604 C C . GLU A 1 208 ? 3.658 -8.492 19.874 1.00 95.88 208 GLU A C 1
ATOM 1606 O O . GLU A 1 208 ? 3.008 -9.292 20.540 1.00 95.88 208 GLU A O 1
ATOM 1611 N N . THR A 1 209 ? 3.493 -7.172 20.013 1.00 97.31 209 THR A N 1
ATOM 1612 C CA . THR A 1 209 ? 2.560 -6.605 21.003 1.00 97.31 209 THR A CA 1
ATOM 1613 C C . THR A 1 209 ? 1.112 -6.977 20.668 1.00 97.31 209 THR A C 1
ATOM 1615 O O . THR A 1 209 ? 0.308 -7.303 21.548 1.00 97.31 209 THR A O 1
ATOM 1618 N N . GLY A 1 210 ? 0.758 -6.967 19.382 1.00 95.62 210 GLY A N 1
ATOM 1619 C CA . GLY A 1 210 ? -0.540 -7.438 18.913 1.00 95.62 210 GLY A CA 1
ATOM 1620 C C . GLY A 1 210 ? -0.787 -8.913 19.240 1.00 95.62 210 GLY A C 1
ATOM 1621 O O . GLY A 1 210 ? -1.844 -9.250 19.780 1.00 95.62 210 GLY A O 1
ATOM 1622 N N . HIS A 1 211 ? 0.211 -9.765 19.001 1.00 93.81 211 HIS A N 1
ATOM 1623 C CA . HIS A 1 211 ? 0.173 -11.183 19.351 1.00 93.81 211 HIS A CA 1
ATOM 1624 C C . HIS A 1 211 ? 0.021 -11.395 20.867 1.00 93.81 211 HIS A C 1
ATOM 1626 O O . HIS A 1 211 ? -0.871 -12.124 21.302 1.00 93.81 211 HIS A O 1
ATOM 1632 N N . GLU A 1 212 ? 0.804 -10.687 21.687 1.00 95.50 212 GLU A N 1
ATOM 1633 C CA . GLU A 1 212 ? 0.755 -10.762 23.156 1.00 95.50 212 GLU A CA 1
ATOM 1634 C C . GLU A 1 212 ? -0.624 -10.366 23.718 1.00 95.50 212 GLU A C 1
ATOM 1636 O O . GLU A 1 212 ? -1.125 -10.942 24.690 1.00 95.50 212 GLU A O 1
ATOM 1641 N N . THR A 1 213 ? -1.296 -9.397 23.089 1.00 95.62 213 THR A N 1
ATOM 1642 C CA . THR A 1 213 ? -2.653 -8.987 23.491 1.00 95.62 213 THR A CA 1
ATOM 1643 C C . THR A 1 213 ? -3.755 -9.950 23.027 1.00 95.62 213 THR A C 1
ATOM 1645 O O . THR A 1 213 ? -4.894 -9.840 23.505 1.00 95.62 213 THR A O 1
ATOM 1648 N N . GLY A 1 214 ? -3.419 -10.933 22.186 1.00 93.81 214 GLY A N 1
ATOM 1649 C CA . GLY A 1 214 ? -4.337 -11.929 21.630 1.00 93.81 214 GLY A CA 1
ATOM 1650 C C . GLY A 1 214 ? -5.242 -11.379 20.526 1.00 93.81 214 GLY A C 1
ATOM 1651 O O . GLY A 1 214 ? -6.329 -11.916 20.308 1.00 93.81 214 GLY A O 1
ATOM 1652 N N . ALA A 1 215 ? -4.840 -10.281 19.883 1.00 96.12 215 ALA A N 1
ATOM 1653 C CA . ALA A 1 215 ? -5.573 -9.670 18.783 1.00 96.12 215 ALA A CA 1
ATOM 1654 C C . ALA A 1 215 ? -5.243 -10.379 17.464 1.00 96.12 215 ALA A C 1
ATOM 1656 O O . ALA A 1 215 ? -4.072 -10.641 17.190 1.00 96.12 215 ALA A O 1
ATOM 1657 N N . ILE A 1 216 ? -6.243 -10.609 16.609 1.00 96.12 216 ILE A N 1
ATOM 1658 C CA . ILE A 1 216 ? -6.010 -11.072 15.231 1.00 96.12 216 ILE A CA 1
ATOM 1659 C C . ILE A 1 216 ? -5.162 -10.020 14.519 1.00 96.12 216 ILE A C 1
ATOM 1661 O O . ILE A 1 216 ? -5.527 -8.843 14.510 1.00 96.12 216 ILE A O 1
ATOM 1665 N N . GLN A 1 217 ? -4.050 -10.425 13.923 1.00 96.31 217 GLN A N 1
ATOM 1666 C CA . GLN A 1 217 ? -3.159 -9.529 13.198 1.00 96.31 217 GLN A CA 1
ATOM 1667 C C . GLN A 1 217 ? -3.298 -9.747 11.693 1.00 96.31 217 GLN A C 1
ATOM 1669 O O . GLN A 1 217 ? -3.030 -10.833 11.175 1.00 96.31 217 GLN A O 1
ATOM 1674 N N . ILE A 1 218 ? -3.651 -8.684 10.976 1.00 96.56 218 ILE A N 1
ATOM 1675 C CA . ILE A 1 218 ? -3.618 -8.661 9.513 1.00 96.56 218 ILE A CA 1
ATOM 1676 C C . ILE A 1 218 ? -2.657 -7.569 9.095 1.00 96.56 218 ILE A C 1
ATOM 1678 O O . ILE A 1 218 ? -2.904 -6.389 9.339 1.00 96.56 218 ILE A O 1
ATOM 1682 N N . ALA A 1 219 ? -1.568 -7.965 8.458 1.00 96.31 219 ALA A N 1
ATOM 1683 C CA . ALA A 1 219 ? -0.527 -7.060 8.018 1.00 96.31 219 ALA A CA 1
ATOM 1684 C C . ALA A 1 219 ? -0.466 -6.955 6.493 1.00 96.31 219 ALA A C 1
ATOM 1686 O O . ALA A 1 219 ? -0.946 -7.820 5.758 1.00 96.31 219 ALA A O 1
ATOM 1687 N N . GLY A 1 220 ? 0.149 -5.892 5.993 1.00 95.00 220 GLY A N 1
ATOM 1688 C CA . GLY A 1 220 ? 0.357 -5.696 4.569 1.00 95.00 220 GLY A CA 1
ATOM 1689 C C . GLY A 1 220 ? 1.339 -4.576 4.290 1.00 95.00 220 GLY A C 1
ATOM 1690 O O . GLY A 1 220 ? 1.163 -3.454 4.760 1.00 95.00 220 GLY A O 1
ATOM 1691 N N . THR A 1 221 ? 2.370 -4.896 3.513 1.00 95.06 221 THR A N 1
ATOM 1692 C CA . THR A 1 221 ? 3.391 -3.938 3.090 1.00 95.06 221 THR A CA 1
ATOM 1693 C C . THR A 1 221 ? 4.040 -4.387 1.782 1.00 95.06 221 THR A C 1
ATOM 1695 O O . THR A 1 221 ? 4.120 -5.579 1.476 1.00 95.06 221 THR A O 1
ATOM 1698 N N . ALA A 1 222 ? 4.529 -3.429 1.004 1.00 94.25 222 ALA A N 1
ATOM 1699 C CA . ALA A 1 222 ? 5.379 -3.664 -0.155 1.00 94.25 222 ALA A CA 1
ATOM 1700 C C . ALA A 1 222 ? 6.879 -3.668 0.188 1.00 94.25 222 ALA A C 1
ATOM 1702 O O . ALA A 1 222 ? 7.709 -3.978 -0.670 1.00 94.25 222 ALA A O 1
ATOM 1703 N N . ASN A 1 223 ? 7.245 -3.380 1.441 1.00 94.81 223 ASN A N 1
ATOM 1704 C CA . ASN A 1 223 ? 8.633 -3.383 1.888 1.00 94.81 223 ASN A CA 1
ATOM 1705 C C . ASN A 1 223 ? 9.139 -4.816 2.101 1.00 94.81 223 ASN A C 1
ATOM 1707 O O . ASN A 1 223 ? 8.926 -5.430 3.148 1.00 94.81 223 ASN A O 1
ATOM 1711 N N . VAL A 1 224 ? 9.869 -5.336 1.109 1.00 92.94 224 VAL A N 1
ATOM 1712 C CA . VAL A 1 224 ? 10.340 -6.734 1.069 1.00 92.94 224 VAL A CA 1
ATOM 1713 C C . VAL A 1 224 ? 11.165 -7.158 2.286 1.00 92.94 224 VAL A C 1
ATOM 1715 O O . VAL A 1 224 ? 11.104 -8.313 2.694 1.00 92.94 224 VAL A O 1
ATOM 1718 N N . HIS A 1 225 ? 11.897 -6.227 2.898 1.00 93.44 225 HIS A N 1
ATOM 1719 C CA . HIS A 1 225 ? 12.722 -6.499 4.076 1.00 93.44 225 HIS A CA 1
ATOM 1720 C C . HIS A 1 225 ? 11.910 -6.708 5.359 1.00 93.44 225 HIS A C 1
ATOM 1722 O O . HIS A 1 225 ? 12.433 -7.291 6.303 1.00 93.44 225 HIS A O 1
ATOM 1728 N N . GLN A 1 226 ? 10.655 -6.250 5.400 1.00 93.25 226 GLN A N 1
ATOM 1729 C CA . GLN A 1 226 ? 9.793 -6.367 6.581 1.00 93.25 226 GLN A CA 1
ATOM 1730 C C . GLN A 1 226 ? 8.803 -7.525 6.504 1.00 93.25 226 GLN A C 1
ATOM 1732 O O . GLN A 1 226 ? 8.328 -7.998 7.535 1.00 93.25 226 GLN A O 1
ATOM 1737 N N . LEU A 1 227 ? 8.527 -8.021 5.295 1.00 93.50 227 LEU A N 1
ATOM 1738 C CA . LEU A 1 227 ? 7.626 -9.151 5.077 1.00 93.50 227 LEU A CA 1
ATOM 1739 C C . LEU A 1 227 ? 7.931 -10.370 5.962 1.00 93.50 227 LEU A C 1
ATOM 1741 O O . LEU A 1 227 ? 6.972 -10.927 6.488 1.00 93.50 227 LEU A O 1
ATOM 1745 N N . PRO A 1 228 ? 9.197 -10.783 6.200 1.00 94.75 228 PRO A N 1
ATOM 1746 C CA . PRO A 1 228 ? 9.469 -11.929 7.066 1.00 94.75 228 PRO A CA 1
ATOM 1747 C C . PRO A 1 228 ? 8.943 -11.757 8.495 1.00 94.75 228 PRO A C 1
ATOM 1749 O O . PRO A 1 228 ? 8.488 -12.729 9.087 1.00 94.75 228 PRO A O 1
ATOM 1752 N N . PHE A 1 229 ? 8.965 -10.536 9.042 1.00 93.94 229 PHE A N 1
ATOM 1753 C CA . PHE A 1 229 ? 8.456 -10.280 10.389 1.00 93.94 229 PHE A CA 1
ATOM 1754 C C . PHE A 1 229 ? 6.940 -10.428 10.444 1.00 93.94 229 PHE A C 1
ATOM 1756 O O . PHE A 1 229 ? 6.433 -11.133 11.309 1.00 93.94 229 PHE A O 1
ATOM 1763 N N . PHE A 1 230 ? 6.218 -9.834 9.493 1.00 95.25 230 PHE A N 1
ATOM 1764 C CA . PHE A 1 230 ? 4.761 -9.950 9.452 1.00 95.25 230 PHE A CA 1
ATOM 1765 C C . PHE A 1 230 ? 4.288 -11.364 9.115 1.00 95.25 230 PHE A C 1
ATOM 1767 O O . PHE A 1 230 ? 3.369 -11.859 9.755 1.00 95.25 230 PHE A O 1
ATOM 1774 N N . VAL A 1 231 ? 4.948 -12.058 8.185 1.00 93.94 231 VAL A N 1
ATOM 1775 C CA . VAL A 1 231 ? 4.590 -13.443 7.833 1.00 93.94 231 VAL A CA 1
ATOM 1776 C C . VAL A 1 231 ? 4.707 -14.383 9.034 1.00 93.94 231 VAL A C 1
ATOM 1778 O O . VAL A 1 231 ? 3.930 -15.326 9.139 1.00 93.94 231 VAL A O 1
ATOM 1781 N N . VAL A 1 232 ? 5.670 -14.147 9.929 1.00 93.50 232 VAL A N 1
ATOM 1782 C CA . VAL A 1 232 ? 5.879 -14.994 11.113 1.00 93.50 232 VAL A CA 1
ATOM 1783 C C . VAL A 1 232 ? 5.015 -14.557 12.300 1.00 93.50 232 VAL A C 1
ATOM 1785 O O . VAL A 1 232 ? 4.569 -15.415 13.056 1.00 93.50 232 VAL A O 1
ATOM 1788 N N . ALA A 1 233 ? 4.784 -13.254 12.478 1.00 93.44 233 ALA A N 1
ATOM 1789 C CA . ALA A 1 233 ? 4.119 -12.709 13.664 1.00 93.44 233 ALA A CA 1
ATOM 1790 C C . ALA A 1 233 ? 2.622 -12.390 13.474 1.00 93.44 233 ALA A C 1
ATOM 1792 O O . ALA A 1 233 ? 1.940 -12.093 14.454 1.00 93.44 233 ALA A O 1
ATOM 1793 N N . CYS A 1 234 ? 2.095 -12.423 12.245 1.00 95.19 234 CYS A N 1
ATOM 1794 C CA . CYS A 1 234 ? 0.696 -12.105 11.950 1.00 95.19 234 CYS A CA 1
ATOM 1795 C C . CYS A 1 234 ? -0.072 -13.294 11.360 1.00 95.19 234 CYS A C 1
ATOM 1797 O O . CYS A 1 234 ? 0.494 -14.114 10.642 1.00 95.19 234 CYS A O 1
ATOM 1799 N N . ASP A 1 235 ? -1.385 -13.348 11.606 1.00 95.00 235 ASP A N 1
ATOM 1800 C CA . ASP A 1 235 ? -2.264 -14.409 11.094 1.00 95.00 235 ASP A CA 1
ATOM 1801 C C . ASP A 1 235 ? -2.385 -14.367 9.564 1.00 95.00 235 ASP A C 1
ATOM 1803 O O . ASP A 1 235 ? -2.420 -15.403 8.899 1.00 95.00 235 ASP A O 1
ATOM 1807 N N . TYR A 1 236 ? -2.425 -13.157 8.995 1.00 94.38 236 TYR A N 1
ATOM 1808 C CA . TYR A 1 236 ? -2.438 -12.933 7.551 1.00 94.38 236 TYR A CA 1
ATOM 1809 C C . TYR A 1 236 ? -1.505 -11.789 7.170 1.00 94.38 236 TYR A C 1
ATOM 1811 O O . TYR A 1 236 ? -1.501 -10.739 7.810 1.00 94.38 236 TYR A O 1
ATOM 1819 N N . THR A 1 237 ? -0.755 -11.968 6.082 1.00 94.06 237 THR A N 1
ATOM 1820 C CA . THR A 1 237 ? 0.121 -10.928 5.530 1.00 94.06 237 THR A CA 1
ATOM 1821 C C . THR A 1 237 ? -0.115 -10.763 4.035 1.00 94.06 237 THR A C 1
ATOM 1823 O O . THR A 1 237 ? 0.016 -11.723 3.279 1.00 94.06 237 THR A O 1
ATOM 1826 N N . LEU A 1 238 ? -0.438 -9.542 3.606 1.00 93.06 238 LEU A N 1
ATOM 1827 C CA . LEU A 1 238 ? -0.459 -9.143 2.201 1.00 93.06 238 LEU A CA 1
ATOM 1828 C C . LEU A 1 238 ? 0.969 -8.860 1.735 1.00 93.06 238 LEU A C 1
ATOM 1830 O O . LEU A 1 238 ? 1.629 -7.952 2.249 1.00 93.06 238 LEU A O 1
ATOM 1834 N N . ILE A 1 239 ? 1.439 -9.625 0.755 1.00 91.06 239 ILE A N 1
ATOM 1835 C CA . ILE A 1 239 ? 2.837 -9.587 0.320 1.00 91.06 239 ILE A CA 1
ATOM 1836 C C . ILE A 1 239 ? 2.988 -8.740 -0.945 1.00 91.06 239 ILE A C 1
ATOM 1838 O O . ILE A 1 239 ? 2.493 -9.105 -2.014 1.00 91.06 239 ILE A O 1
ATOM 1842 N N . GLY A 1 240 ? 3.744 -7.640 -0.858 1.00 87.62 240 GLY A N 1
ATOM 1843 C CA . GLY A 1 240 ? 4.216 -6.935 -2.049 1.00 87.62 240 GLY A CA 1
ATOM 1844 C C . GLY A 1 240 ? 3.071 -6.372 -2.889 1.00 87.62 240 GLY A C 1
ATOM 1845 O O . GLY A 1 240 ? 2.320 -5.502 -2.458 1.00 87.62 240 GLY A O 1
ATOM 1846 N N . GLU A 1 241 ? 2.921 -6.900 -4.104 1.00 86.69 241 GLU A N 1
ATOM 1847 C CA . GLU A 1 241 ? 1.859 -6.506 -5.036 1.00 86.69 241 GLU A CA 1
ATOM 1848 C C . GLU A 1 241 ? 0.441 -6.803 -4.532 1.00 86.69 241 GLU A C 1
ATOM 1850 O O . GLU A 1 241 ? -0.502 -6.136 -4.957 1.00 86.69 241 GLU A O 1
ATOM 1855 N N . GLU A 1 242 ? 0.273 -7.761 -3.616 1.00 89.44 242 GLU A N 1
ATOM 1856 C CA . GLU A 1 242 ? -1.035 -8.084 -3.037 1.00 89.44 242 GLU A CA 1
ATOM 1857 C C . GLU A 1 242 ? -1.613 -6.912 -2.260 1.00 89.44 242 GLU A C 1
ATOM 1859 O O . GLU A 1 242 ? -2.821 -6.694 -2.281 1.00 89.44 242 GLU A O 1
ATOM 1864 N N . TYR A 1 243 ? -0.743 -6.132 -1.624 1.00 91.50 243 TYR A N 1
ATOM 1865 C CA . TYR A 1 243 ? -1.129 -4.940 -0.892 1.00 91.50 243 TYR A CA 1
ATOM 1866 C C . TYR A 1 243 ? -1.754 -3.886 -1.824 1.00 91.50 243 TYR A C 1
ATOM 1868 O O . TYR A 1 243 ? -2.842 -3.375 -1.556 1.00 91.50 243 TYR A O 1
ATOM 1876 N N . TYR A 1 244 ? -1.127 -3.622 -2.976 1.00 89.06 244 TYR A N 1
ATOM 1877 C CA . TYR A 1 244 ? -1.671 -2.699 -3.981 1.00 89.06 244 TYR A CA 1
ATOM 1878 C C . TYR A 1 244 ? -2.897 -3.267 -4.702 1.00 89.06 244 TYR A C 1
ATOM 1880 O O . TYR A 1 244 ? -3.820 -2.531 -5.046 1.00 89.06 244 TYR A O 1
ATOM 1888 N N . ALA A 1 245 ? -2.936 -4.578 -4.931 1.00 88.50 245 ALA A N 1
ATOM 1889 C CA . ALA A 1 245 ? -4.108 -5.218 -5.507 1.00 88.50 245 ALA A CA 1
ATOM 1890 C C . ALA A 1 245 ? -5.312 -5.125 -4.555 1.00 88.50 245 ALA A C 1
ATOM 1892 O O . ALA A 1 245 ? -6.426 -4.868 -5.011 1.00 88.50 245 ALA A O 1
ATOM 1893 N N . ALA A 1 246 ? -5.106 -5.262 -3.240 1.00 87.81 246 ALA A N 1
ATOM 1894 C CA . ALA A 1 246 ? -6.172 -5.168 -2.244 1.00 87.81 246 ALA A CA 1
ATOM 1895 C C . ALA A 1 246 ? -6.892 -3.810 -2.282 1.00 87.81 246 ALA A C 1
ATOM 1897 O O . ALA A 1 246 ? -8.125 -3.776 -2.266 1.00 87.81 246 ALA A O 1
ATOM 1898 N N . SER A 1 247 ? -6.161 -2.698 -2.422 1.00 84.56 247 SER A N 1
ATOM 1899 C CA . SER A 1 247 ? -6.774 -1.367 -2.545 1.00 84.56 247 SER A CA 1
ATOM 1900 C C . SER A 1 247 ? -7.595 -1.214 -3.837 1.00 84.56 247 SER A C 1
ATOM 1902 O O . SER A 1 247 ? -8.703 -0.666 -3.816 1.00 84.56 247 SER A O 1
ATOM 1904 N N . ALA A 1 248 ? -7.118 -1.768 -4.957 1.00 86.38 248 ALA A N 1
ATOM 1905 C CA . ALA A 1 248 ? -7.857 -1.791 -6.221 1.00 86.38 248 ALA A CA 1
ATOM 1906 C C . ALA A 1 248 ? -9.154 -2.616 -6.120 1.00 86.38 248 ALA A C 1
ATOM 1908 O O . ALA A 1 248 ? -10.208 -2.204 -6.607 1.00 86.38 248 ALA A O 1
ATOM 1909 N N . TYR A 1 249 ? -9.099 -3.764 -5.445 1.00 85.12 249 TYR A N 1
ATOM 1910 C CA . TYR A 1 249 ? -10.260 -4.630 -5.250 1.00 85.12 249 TYR A CA 1
ATOM 1911 C C . TYR A 1 249 ? -11.325 -4.019 -4.346 1.00 85.12 249 TYR A C 1
ATOM 1913 O O . TYR A 1 249 ? -12.516 -4.117 -4.650 1.00 85.12 249 TYR A O 1
ATOM 1921 N N . LEU A 1 250 ? -10.904 -3.387 -3.250 1.00 84.25 250 LEU A N 1
ATOM 1922 C CA . LEU A 1 250 ? -11.811 -2.796 -2.269 1.00 84.25 250 LEU A CA 1
ATOM 1923 C C . LEU A 1 250 ? -12.509 -1.538 -2.772 1.00 84.25 250 LEU A C 1
ATOM 1925 O O . LEU A 1 250 ? -13.692 -1.343 -2.492 1.00 84.25 250 LEU A O 1
ATOM 1929 N N . SER A 1 251 ? -11.792 -0.695 -3.516 1.00 81.25 251 SER A N 1
ATOM 1930 C CA . SER A 1 251 ? -12.375 0.505 -4.126 1.00 81.25 251 SER A CA 1
ATOM 1931 C C . SER A 1 251 ? -13.329 0.176 -5.273 1.00 81.25 251 SER A C 1
ATOM 1933 O O . SER A 1 251 ? -14.229 0.964 -5.556 1.00 81.25 251 SER A O 1
ATOM 1935 N N . LYS A 1 252 ? -13.136 -0.975 -5.940 1.00 82.69 252 LYS A N 1
ATOM 1936 C CA . LYS A 1 252 ? -13.776 -1.316 -7.223 1.00 82.69 252 LYS A CA 1
ATOM 1937 C C . LYS A 1 252 ? -13.570 -0.229 -8.288 1.00 82.69 252 LYS A C 1
ATOM 1939 O O . LYS A 1 252 ? -14.371 -0.109 -9.215 1.00 82.69 252 LYS A O 1
ATOM 1944 N N . ASP A 1 253 ? -12.501 0.555 -8.162 1.00 87.56 253 ASP A N 1
ATOM 1945 C CA . ASP A 1 253 ? -12.184 1.627 -9.094 1.00 87.56 253 ASP A CA 1
ATOM 1946 C C . ASP A 1 253 ? -11.694 1.034 -10.422 1.00 87.56 253 ASP A C 1
ATOM 1948 O O . ASP A 1 253 ? -10.738 0.253 -10.477 1.00 87.56 253 ASP A O 1
ATOM 1952 N N . ALA A 1 254 ? -12.356 1.408 -11.517 1.00 88.56 254 ALA A N 1
ATOM 1953 C CA . ALA A 1 254 ? -12.056 0.876 -12.840 1.00 88.56 254 ALA A CA 1
ATOM 1954 C C . ALA A 1 254 ? -10.611 1.169 -13.284 1.00 88.56 254 ALA A C 1
ATOM 1956 O O . ALA A 1 254 ? -9.983 0.327 -13.929 1.00 88.56 254 ALA A O 1
ATOM 1957 N N . ARG A 1 255 ? -10.048 2.326 -12.923 1.00 90.94 255 ARG A N 1
ATOM 1958 C CA . ARG A 1 255 ? -8.680 2.712 -13.292 1.00 90.94 255 ARG A CA 1
ATOM 1959 C C . ARG A 1 255 ? -7.657 1.890 -12.528 1.00 90.94 255 ARG A C 1
ATOM 1961 O O . ARG A 1 255 ? -6.689 1.431 -13.137 1.00 90.94 255 ARG A O 1
ATOM 1968 N N . LEU A 1 256 ? -7.881 1.651 -11.236 1.00 89.38 256 LEU A N 1
ATOM 1969 C CA . LEU A 1 256 ? -7.001 0.798 -10.433 1.00 89.38 256 LEU A CA 1
ATOM 1970 C C . LEU A 1 256 ? -7.047 -0.657 -10.916 1.00 89.38 256 LEU A C 1
ATOM 1972 O O . LEU A 1 256 ? -5.999 -1.264 -11.132 1.00 89.38 256 LEU A O 1
ATOM 1976 N N . LEU A 1 257 ? -8.240 -1.193 -11.190 1.00 91.06 257 LEU A N 1
ATOM 1977 C CA . LEU A 1 257 ? -8.402 -2.551 -11.725 1.00 91.06 257 LEU A CA 1
ATOM 1978 C C . LEU A 1 257 ? -7.792 -2.705 -13.129 1.00 91.06 257 LEU A C 1
ATOM 1980 O O . LEU A 1 257 ? -7.132 -3.706 -13.419 1.00 91.06 257 LEU A O 1
ATOM 1984 N N . GLY A 1 258 ? -7.976 -1.711 -14.002 1.00 91.81 258 GLY A N 1
ATOM 1985 C CA . GLY A 1 258 ? -7.356 -1.681 -15.328 1.00 91.81 258 GLY A CA 1
ATOM 1986 C C . GLY A 1 258 ? -5.829 -1.615 -15.253 1.00 91.81 258 GLY A C 1
ATOM 1987 O O . GLY A 1 258 ? -5.146 -2.347 -15.969 1.00 91.81 258 GLY A O 1
ATOM 1988 N N . SER A 1 259 ? -5.291 -0.807 -14.337 1.00 91.19 259 SER A N 1
ATOM 1989 C CA . SER A 1 259 ? -3.845 -0.708 -14.094 1.00 91.19 259 SER A CA 1
ATOM 1990 C C . SER A 1 259 ? -3.258 -2.014 -13.564 1.00 91.19 259 SER A C 1
ATOM 1992 O O . SER A 1 259 ? -2.216 -2.458 -14.050 1.00 91.19 259 SER A O 1
ATOM 1994 N N . LEU A 1 260 ? -3.958 -2.678 -12.639 1.00 90.81 260 LEU A N 1
ATOM 1995 C CA . LEU A 1 260 ? -3.580 -3.999 -12.136 1.00 90.81 260 LEU A CA 1
ATOM 1996 C C . LEU A 1 260 ? -3.505 -5.015 -13.285 1.00 90.81 260 LEU A C 1
ATOM 1998 O O . LEU A 1 260 ? -2.496 -5.701 -13.450 1.00 90.81 260 LEU A O 1
ATOM 2002 N N . LYS A 1 261 ? -4.521 -5.043 -14.160 1.00 92.38 261 LYS A N 1
ATOM 2003 C CA . LYS A 1 261 ? -4.542 -5.959 -15.309 1.00 92.38 261 LYS A CA 1
ATOM 2004 C C . LYS A 1 261 ? -3.422 -5.679 -16.315 1.00 92.38 261 LYS A C 1
ATOM 2006 O O . LYS A 1 261 ? -2.852 -6.625 -16.874 1.00 92.38 261 LYS A O 1
ATOM 2011 N N . ALA A 1 262 ? -3.115 -4.407 -16.563 1.00 92.31 262 ALA A N 1
ATOM 2012 C CA . ALA A 1 262 ? -2.005 -4.011 -17.422 1.00 92.31 262 ALA A CA 1
ATOM 2013 C C . ALA A 1 262 ? -0.665 -4.490 -16.854 1.00 92.31 262 ALA A C 1
ATOM 2015 O O . ALA A 1 262 ? 0.099 -5.134 -17.573 1.00 92.31 262 ALA A O 1
ATOM 2016 N N . SER A 1 263 ? -0.429 -4.247 -15.561 1.00 90.50 263 SER A N 1
ATOM 2017 C CA . SER A 1 263 ? 0.777 -4.679 -14.849 1.00 90.50 263 SER A CA 1
ATOM 2018 C C . SER A 1 263 ? 0.973 -6.194 -14.938 1.00 90.50 263 SER A C 1
ATOM 2020 O O . SER A 1 263 ? 2.032 -6.655 -15.363 1.00 90.50 263 SER A O 1
ATOM 2022 N N . ASP A 1 264 ? -0.069 -6.980 -14.664 1.00 91.31 264 ASP A N 1
ATOM 2023 C CA . ASP A 1 264 ? 0.001 -8.444 -14.753 1.00 91.31 264 ASP A CA 1
ATOM 2024 C C . ASP A 1 264 ? 0.275 -8.931 -16.179 1.00 91.31 264 ASP A C 1
ATOM 2026 O O . ASP A 1 264 ? 1.072 -9.845 -16.392 1.00 91.31 264 ASP A O 1
ATOM 2030 N N . THR A 1 265 ? -0.343 -8.298 -17.179 1.00 93.06 265 THR A N 1
ATOM 2031 C CA . THR A 1 265 ? -0.110 -8.644 -18.590 1.00 93.06 265 THR A CA 1
ATOM 2032 C C . THR A 1 265 ? 1.343 -8.386 -18.982 1.00 93.06 265 THR A C 1
ATOM 2034 O O . THR A 1 265 ? 1.965 -9.223 -19.633 1.00 93.06 265 THR A O 1
ATOM 2037 N N . VAL A 1 266 ? 1.899 -7.250 -18.565 1.00 92.25 266 VAL A N 1
ATOM 2038 C CA . VAL A 1 266 ? 3.282 -6.865 -18.868 1.00 92.25 266 VAL A CA 1
ATOM 2039 C C . VAL A 1 266 ? 4.266 -7.808 -18.187 1.00 92.25 266 VAL A C 1
ATOM 2041 O O . VAL A 1 266 ? 5.201 -8.258 -18.843 1.00 92.25 266 VAL A O 1
ATOM 2044 N N . LYS A 1 267 ? 4.033 -8.188 -16.925 1.00 91.31 267 LYS A N 1
ATOM 2045 C CA . LYS A 1 267 ? 4.857 -9.193 -16.232 1.00 91.31 267 LYS A CA 1
ATOM 2046 C C . LYS A 1 267 ? 4.852 -10.530 -16.968 1.00 91.31 267 LYS A C 1
ATOM 2048 O O . LYS A 1 267 ? 5.916 -11.101 -17.176 1.00 91.31 267 LYS A O 1
ATOM 2053 N N . ILE A 1 268 ? 3.686 -11.010 -17.408 1.00 93.31 268 ILE A N 1
ATOM 2054 C CA . ILE A 1 268 ? 3.584 -12.266 -18.169 1.00 93.31 268 ILE A CA 1
ATOM 2055 C C . ILE A 1 268 ? 4.376 -12.174 -19.479 1.00 93.31 268 ILE A C 1
ATOM 2057 O O . ILE A 1 268 ? 5.147 -13.081 -19.792 1.00 93.31 268 ILE A O 1
ATOM 2061 N N . LEU A 1 269 ? 4.222 -11.079 -20.230 1.00 93.19 269 LEU A N 1
ATOM 2062 C CA . LEU A 1 269 ? 4.965 -10.855 -21.475 1.00 93.19 269 LEU A CA 1
ATOM 2063 C C . LEU A 1 269 ? 6.475 -10.775 -21.233 1.00 93.19 269 LEU A C 1
ATOM 2065 O O . LEU A 1 269 ? 7.251 -11.333 -22.006 1.00 93.19 269 LEU A O 1
ATOM 2069 N N . LEU A 1 270 ? 6.893 -10.119 -20.153 1.00 91.38 270 LEU A N 1
ATOM 2070 C CA . LEU A 1 270 ? 8.293 -9.987 -19.774 1.00 91.38 270 LEU A CA 1
ATOM 2071 C C . LEU A 1 270 ? 8.886 -11.346 -19.384 1.00 91.38 270 LEU A C 1
ATOM 2073 O O . LEU A 1 270 ? 9.933 -11.713 -19.908 1.00 91.38 270 LEU A O 1
ATOM 2077 N N . VAL A 1 271 ? 8.192 -12.136 -18.560 1.00 94.69 271 VAL A N 1
ATOM 2078 C CA . VAL A 1 271 ? 8.609 -13.506 -18.209 1.00 94.69 271 VAL A CA 1
ATOM 2079 C C . VAL A 1 271 ? 8.714 -14.378 -19.460 1.00 94.69 271 VAL A C 1
ATOM 2081 O O . VAL A 1 271 ? 9.726 -15.049 -19.648 1.00 94.69 271 VAL A O 1
ATOM 2084 N N . ALA A 1 272 ? 7.722 -14.333 -20.353 1.00 95.06 272 ALA A N 1
ATOM 2085 C CA . ALA A 1 272 ? 7.772 -15.072 -21.613 1.00 95.06 272 ALA A CA 1
ATOM 2086 C C . ALA A 1 272 ? 8.967 -14.641 -22.478 1.00 95.06 272 ALA A C 1
ATOM 2088 O O . ALA A 1 272 ? 9.675 -15.488 -23.018 1.00 95.06 272 ALA A O 1
ATOM 2089 N N . THR A 1 273 ? 9.234 -13.336 -22.559 1.00 92.19 273 THR A N 1
ATOM 2090 C CA . THR A 1 273 ? 10.370 -12.783 -23.310 1.00 92.19 273 THR A CA 1
ATOM 2091 C C . THR A 1 273 ? 11.703 -13.237 -22.719 1.00 92.19 273 THR A C 1
ATOM 2093 O O . THR A 1 273 ? 12.577 -13.649 -23.475 1.00 92.19 273 THR A O 1
ATOM 2096 N N . ILE A 1 274 ? 11.851 -13.236 -21.389 1.00 92.31 274 ILE A N 1
ATOM 2097 C CA . ILE A 1 274 ? 13.051 -13.739 -20.703 1.00 92.31 274 ILE A CA 1
ATOM 2098 C C . ILE A 1 274 ? 13.269 -15.220 -21.014 1.00 92.31 274 ILE A C 1
ATOM 2100 O O . ILE A 1 274 ? 14.381 -15.613 -21.362 1.00 92.31 274 ILE A O 1
ATOM 2104 N N . VAL A 1 275 ? 12.221 -16.043 -20.926 1.00 95.38 275 VAL A N 1
ATOM 2105 C CA . VAL A 1 275 ? 12.318 -17.483 -21.214 1.00 95.38 275 VAL A CA 1
ATOM 2106 C C . VAL A 1 275 ? 12.722 -17.718 -22.671 1.00 95.38 275 VAL A C 1
ATOM 2108 O O . VAL A 1 275 ? 13.636 -18.498 -22.934 1.00 95.38 275 VAL A O 1
ATOM 2111 N N . ILE A 1 276 ? 12.102 -17.010 -23.619 1.00 94.38 276 ILE A N 1
ATOM 2112 C CA . ILE A 1 276 ? 12.446 -17.098 -25.046 1.00 94.38 276 ILE A CA 1
ATOM 2113 C C . ILE A 1 276 ? 13.893 -16.648 -25.284 1.00 94.38 276 ILE A C 1
ATOM 2115 O O . ILE A 1 276 ? 14.638 -17.340 -25.975 1.00 94.38 276 ILE A O 1
ATOM 2119 N N . ALA A 1 277 ? 14.313 -15.529 -24.689 1.00 91.88 277 ALA A N 1
ATOM 2120 C CA . ALA A 1 277 ? 15.676 -15.019 -24.808 1.00 91.88 277 ALA A CA 1
ATOM 2121 C C . ALA A 1 277 ? 16.708 -16.008 -24.256 1.00 91.88 277 ALA A C 1
ATOM 2123 O O . ALA A 1 277 ? 17.720 -16.250 -24.909 1.00 91.88 277 ALA A O 1
ATOM 2124 N N . ALA A 1 278 ? 16.434 -16.638 -23.112 1.00 93.56 278 ALA A N 1
ATOM 2125 C CA . ALA A 1 278 ? 17.311 -17.647 -22.524 1.00 93.56 278 ALA A CA 1
ATOM 2126 C C . ALA A 1 278 ? 17.465 -18.883 -23.427 1.00 93.56 278 ALA A C 1
ATOM 2128 O O . ALA A 1 278 ? 18.579 -19.376 -23.621 1.00 93.56 278 ALA A O 1
ATOM 2129 N N . VAL A 1 279 ? 16.367 -19.364 -24.023 1.00 95.62 279 VAL A N 1
ATOM 2130 C CA . VAL A 1 279 ? 16.397 -20.497 -24.964 1.00 95.62 279 VAL A CA 1
ATOM 2131 C C . VAL A 1 279 ? 17.165 -20.134 -26.235 1.00 95.62 279 VAL A C 1
ATOM 2133 O O . VAL A 1 279 ? 18.054 -20.881 -26.637 1.00 95.62 279 VAL A O 1
ATOM 2136 N N . LEU A 1 280 ? 16.874 -18.984 -26.848 1.00 95.00 280 LEU A N 1
ATOM 2137 C CA . LEU A 1 280 ? 17.563 -18.529 -28.061 1.00 95.00 280 LEU A CA 1
ATOM 2138 C C . LEU A 1 280 ? 19.064 -18.354 -27.829 1.00 95.00 280 LEU A C 1
ATOM 2140 O O . LEU A 1 280 ? 19.862 -18.824 -28.639 1.00 95.00 280 LEU A O 1
ATOM 2144 N N . LEU A 1 281 ? 19.446 -17.760 -26.696 1.00 94.50 281 LEU A N 1
ATOM 2145 C CA . LEU A 1 281 ? 20.846 -17.584 -26.327 1.00 94.50 281 LEU A CA 1
ATOM 2146 C C . LEU A 1 281 ? 21.553 -18.934 -26.150 1.00 94.50 281 LEU A C 1
ATOM 2148 O O . LEU A 1 281 ? 22.672 -19.106 -26.626 1.00 94.50 281 LEU A O 1
ATOM 2152 N N . THR A 1 282 ? 20.880 -19.916 -25.543 1.00 94.56 282 THR A N 1
ATOM 2153 C CA . THR A 1 282 ? 21.403 -21.286 -25.394 1.00 94.56 282 THR A CA 1
ATOM 2154 C C . THR A 1 282 ? 21.614 -21.972 -26.750 1.00 94.56 282 THR A C 1
ATOM 2156 O O . THR A 1 282 ? 22.548 -22.755 -26.908 1.00 94.56 282 THR A O 1
ATOM 2159 N N . LEU A 1 283 ? 20.786 -21.655 -27.750 1.00 96.12 283 LEU A N 1
ATOM 2160 C CA . LEU A 1 283 ? 20.905 -22.149 -29.128 1.00 96.12 283 LEU A CA 1
ATOM 2161 C C . LEU A 1 283 ? 21.905 -21.348 -29.987 1.00 96.12 283 LEU A C 1
ATOM 2163 O O . LEU A 1 283 ? 22.055 -21.637 -31.171 1.00 96.12 283 LEU A O 1
ATOM 2167 N N . GLY A 1 284 ? 22.591 -20.353 -29.414 1.00 93.81 284 GLY A N 1
ATOM 2168 C CA . GLY A 1 284 ? 23.585 -19.527 -30.108 1.00 93.81 284 GLY A CA 1
ATOM 2169 C C . GLY A 1 284 ? 23.022 -18.291 -30.818 1.00 93.81 284 GLY A C 1
ATOM 2170 O O . GLY A 1 284 ? 23.758 -17.610 -31.528 1.00 93.81 284 GLY A O 1
ATOM 2171 N N . HIS A 1 285 ? 21.742 -17.963 -30.626 1.00 93.50 285 HIS A N 1
ATOM 2172 C CA . HIS A 1 285 ? 21.118 -16.753 -31.165 1.00 93.50 285 HIS A CA 1
ATOM 2173 C C . HIS A 1 285 ? 21.095 -15.633 -30.111 1.00 93.50 285 HIS A C 1
ATOM 2175 O O . HIS A 1 285 ? 20.193 -15.565 -29.276 1.00 93.50 285 HIS A O 1
ATOM 2181 N N . SER A 1 286 ? 22.070 -14.721 -30.167 1.00 89.44 286 SER A N 1
ATOM 2182 C CA . SER A 1 286 ? 22.233 -13.617 -29.202 1.00 89.44 286 SER A CA 1
ATOM 2183 C C . SER A 1 286 ? 21.384 -12.374 -29.488 1.00 89.44 286 SER A C 1
ATOM 2185 O O . SER A 1 286 ? 21.267 -11.514 -28.624 1.00 89.44 286 SER A O 1
ATOM 2187 N N . GLN A 1 287 ? 20.741 -12.283 -30.653 1.00 88.19 287 GLN A N 1
ATOM 2188 C CA . GLN A 1 287 ? 20.075 -11.066 -31.153 1.00 88.19 287 GLN A CA 1
ATOM 2189 C C . GLN A 1 287 ? 19.051 -10.468 -30.175 1.00 88.19 287 GLN A C 1
ATOM 2191 O O . GLN A 1 287 ? 19.000 -9.256 -29.979 1.00 88.19 287 GLN A O 1
ATOM 2196 N N . LEU A 1 288 ? 18.226 -11.315 -29.546 1.00 84.00 288 LEU A N 1
ATOM 2197 C CA . LEU A 1 288 ? 17.218 -10.856 -28.588 1.00 84.00 288 LEU A CA 1
ATOM 2198 C C . LEU A 1 288 ? 17.860 -10.389 -27.275 1.00 84.00 288 LEU A C 1
ATOM 2200 O O . LEU A 1 288 ? 17.397 -9.422 -26.683 1.00 84.00 288 LEU A O 1
ATOM 2204 N N . ALA A 1 289 ? 18.936 -11.045 -26.836 1.00 84.19 289 ALA A N 1
ATOM 2205 C CA . ALA A 1 289 ? 19.690 -10.619 -25.663 1.00 84.19 289 ALA A CA 1
ATOM 2206 C C . ALA A 1 289 ? 20.428 -9.297 -25.931 1.00 84.19 289 ALA A C 1
ATOM 2208 O O . ALA A 1 289 ? 20.376 -8.401 -25.099 1.00 84.19 289 ALA A O 1
ATOM 2209 N N . GLU A 1 290 ? 21.030 -9.138 -27.111 1.00 83.75 290 GLU A N 1
ATOM 2210 C CA . GLU A 1 290 ? 21.682 -7.900 -27.559 1.00 83.75 290 GLU A CA 1
ATOM 2211 C C . GLU A 1 290 ? 20.697 -6.732 -27.657 1.00 83.75 290 GLU A C 1
ATOM 2213 O O . GLU A 1 290 ? 21.036 -5.615 -27.282 1.00 83.75 290 GLU A O 1
ATOM 2218 N N . PHE A 1 291 ? 19.452 -6.983 -28.075 1.00 82.25 291 PHE A N 1
ATOM 2219 C CA . PHE A 1 291 ? 18.403 -5.961 -28.081 1.00 82.25 291 PHE A CA 1
ATOM 2220 C C . PHE A 1 291 ? 18.098 -5.408 -26.677 1.00 82.25 291 PHE A C 1
ATOM 2222 O O . PHE A 1 291 ? 17.755 -4.233 -26.545 1.00 82.25 291 PHE A O 1
ATOM 2229 N N . PHE A 1 292 ? 18.211 -6.232 -25.631 1.00 81.69 292 PHE A N 1
ATOM 2230 C CA . PHE A 1 292 ? 17.994 -5.825 -24.235 1.00 81.69 292 PHE A CA 1
ATOM 2231 C C . PHE A 1 292 ? 19.282 -5.492 -23.476 1.00 81.69 292 PHE A C 1
ATOM 2233 O O . PHE A 1 292 ? 19.205 -4.938 -22.380 1.00 81.69 292 PHE A O 1
ATOM 2240 N N . ALA A 1 293 ? 20.451 -5.791 -24.042 1.00 74.69 293 ALA A N 1
ATOM 2241 C CA . ALA A 1 293 ? 21.734 -5.351 -23.526 1.00 74.69 293 ALA A CA 1
ATOM 2242 C C . ALA A 1 293 ? 21.844 -3.840 -23.761 1.00 74.69 293 ALA A C 1
ATOM 2244 O O . ALA A 1 293 ? 22.319 -3.377 -24.793 1.00 74.69 293 ALA A O 1
ATOM 2245 N N . THR A 1 294 ? 21.327 -3.057 -22.818 1.00 60.50 294 THR A N 1
ATOM 2246 C CA . THR A 1 294 ? 21.517 -1.606 -22.800 1.00 60.50 294 THR A CA 1
ATOM 2247 C C . THR A 1 294 ? 23.015 -1.298 -22.792 1.00 60.50 294 THR A C 1
ATOM 2249 O O . THR A 1 294 ? 23.709 -1.740 -21.873 1.00 60.50 294 THR A O 1
ATOM 2252 N N . GLN A 1 295 ? 23.487 -0.586 -23.824 1.00 53.50 295 GLN A N 1
ATOM 2253 C CA . GLN A 1 295 ? 24.805 0.059 -23.853 1.00 53.50 295 GLN A CA 1
ATOM 2254 C C . GLN A 1 295 ? 24.820 1.307 -22.972 1.00 53.50 295 GLN A C 1
ATOM 2256 O O . GLN A 1 295 ? 23.777 2.003 -22.920 1.00 53.50 295 GLN A O 1
#

Foldseek 3Di:
DDDDPPADAPDWDKDKDADPVGDPVGIDDIDDTDGDHDDPDDPLCVLVVVLVVVLVVLLVVLLVCLVVVDDDDDDDQPLLVVLLVQLVVLLVVVAAEEEELALDAPVDPQSVLSLLVLLLSLLSCLVSVHQAAYEYADPRSLVSSLVSSCVSNVVNPNNVSDDPRRGDYDHSPVVSSLVVLLVCCVVRLGQAYEAGHAYDPSLLVNLVSCVVSNHAYRHEDLPQVSQVNCVVRHPYYQYRVSSQVSSCVSNVNSSSSSNNVSVVVSVVVVVVLVVVCVVCVVVVNNVSVVSVPRD